Protein AF-A0A1U8L1N8-F1 (afdb_monomer)

Solvent-accessible surface area (backbone atoms only — not comparable to full-atom values): 11260 Å² total; per-residue (Å²): 137,82,85,81,75,80,52,72,48,71,47,77,34,83,60,48,55,48,89,72,85,67,92,83,81,78,87,85,70,85,84,76,86,90,69,91,85,66,83,74,82,57,48,45,40,40,24,56,52,84,62,68,44,71,91,44,46,75,86,67,93,73,70,96,64,76,59,29,62,34,35,56,43,48,46,40,41,75,74,63,70,30,84,51,40,34,41,46,42,31,63,60,50,28,82,11,10,31,36,57,76,27,87,82,36,44,89,33,57,34,42,77,42,59,55,51,81,52,72,70,48,55,74,74,56,75,48,72,60,56,55,41,22,45,75,70,25,27,14,42,56,32,65,93,31,36,55,60,51,51,53,55,42,51,50,52,41,46,74,28,61,43,72,45,73,48,74,39,71,66,70,57,40,70,27,55,7,80,91,47,77,29,37,66,50,46,53,55,42,72,104

Foldseek 3Di:
DDDPPAPADAPAVPPFFFDDDPPDDDPDDDDDDDDPPPDLLRLLTAGQALFGDPVQADPDPDDPDDTGLLNVLCCCVVPVVHDAYEYEAELQGHSQHHDDPRVRCPVQVWDFFAFDDDPVCCVPDDDSSNVSCNVNGGTGRDLVRLVVVCVVNVVVCVVSVHPYYDYDPLCRLQRRQPVQVHSVSSVVSSD

Nearest PDB structures (foldseek):
  7exr-assembly1_B  TM=9.308E-01  e=9.675E-16  Arabidopsis thaliana
  7exh-assembly2_A  TM=9.243E-01  e=1.176E-15  Arabidopsis thaliana
  7exg-assembly1_B  TM=9.246E-01  e=3.338E-15  Arabidopsis thaliana
  7exf-assembly1_B  TM=9.273E-01  e=5.624E-15  Arabidopsis thaliana
  7exf-assembly2_A  TM=9.250E-01  e=8.316E-15  Arabidopsis thaliana

Secondary structure (DSSP, 8-state):
--------EEE-GGGTSS----SS----PPPPS-----SGGGTT--B--SS--GGGS----SS----SHHHHHHHHHHHS----EEEEEETTBSTTBBPTT-TTTGGG--EEE-----HHHHHH---HHHHHHHHH-EEEPPTTTHHHHHHHHHHHHHHTT--EEEEE-TTHHHHHGGGGTSHHHHHHHT-

Radius of gyration: 19.01 Å; Cα contacts (8 Å, |Δi|>4): 274; chains: 1; bounding box: 63×42×58 Å

Sequence (191 aa):
MGSSKVADLLALCYQLLGRFPSDGEIETKPKKTDCVVQEWAQFASRLTGIKENAKFKKNDQKNEQISGLKHVVEEATQHHNVKNVYVWHALAGYWGGVKPAAASMKHYDTTLAYPVQSPGVLGNQPDIVMDNLVVHGFGLVHPKMVFNFYNEFHAYLALCGVDGVKVDVQNIFETLGGEHGGRVSLTRSCV

pLDDT: mean 75.34, std 22.25, range [27.56, 95.44]

Structure (mmCIF, N/CA/C/O backbone):
data_AF-A0A1U8L1N8-F1
#
_entry.id   AF-A0A1U8L1N8-F1
#
loop_
_atom_site.group_PDB
_atom_site.id
_atom_site.type_symbol
_atom_site.label_atom_id
_atom_site.label_alt_id
_atom_site.label_comp_id
_atom_site.label_asym_id
_atom_site.label_ent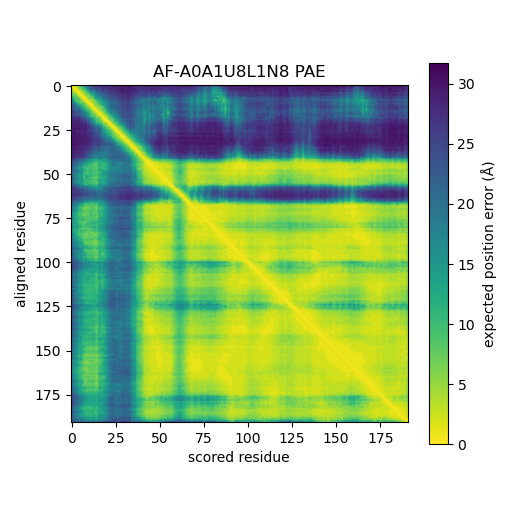ity_id
_atom_site.label_seq_id
_atom_site.pdbx_PDB_ins_code
_atom_site.Cartn_x
_atom_site.Cartn_y
_atom_site.Cartn_z
_atom_site.occupancy
_atom_site.B_iso_or_equiv
_atom_site.auth_seq_id
_atom_site.auth_comp_id
_atom_site.auth_asym_id
_atom_site.auth_atom_id
_atom_site.pdbx_PDB_model_num
ATOM 1 N N . MET A 1 1 ? -39.268 7.792 17.109 1.00 34.75 1 MET A N 1
ATOM 2 C CA . MET A 1 1 ? -38.448 6.902 16.257 1.00 34.75 1 MET A CA 1
ATOM 3 C C . MET A 1 1 ? -37.326 7.739 15.669 1.00 34.75 1 MET A C 1
ATOM 5 O O . MET A 1 1 ? -37.596 8.629 14.876 1.00 34.75 1 MET A O 1
ATOM 9 N N . GLY A 1 2 ? -36.114 7.576 16.201 1.00 38.31 2 GLY A N 1
ATOM 10 C CA . GLY A 1 2 ? -34.981 8.462 15.933 1.00 38.31 2 GLY A CA 1
ATOM 11 C C . GLY A 1 2 ? -34.386 8.248 14.544 1.00 38.31 2 GLY A C 1
ATOM 12 O O . GLY A 1 2 ? -34.146 7.117 14.133 1.00 38.31 2 GLY A O 1
ATOM 13 N N . SER A 1 3 ? -34.148 9.353 13.841 1.00 35.88 3 SER A N 1
ATOM 14 C CA . SER A 1 3 ? -33.350 9.417 12.617 1.00 35.88 3 SER A CA 1
ATOM 15 C C . SER A 1 3 ? -31.960 8.823 12.884 1.00 35.88 3 SER A C 1
ATOM 17 O O . SER A 1 3 ? -31.161 9.395 13.624 1.00 35.88 3 SER A O 1
ATOM 19 N N . SER A 1 4 ? -31.686 7.649 12.309 1.00 36.28 4 SER A N 1
ATOM 20 C CA . SER A 1 4 ? -30.348 7.054 12.272 1.00 36.28 4 SER A CA 1
ATOM 21 C C . SER A 1 4 ? -29.482 7.909 11.351 1.00 36.28 4 SER A C 1
ATOM 23 O O . SER A 1 4 ? -29.434 7.667 10.148 1.00 36.28 4 SER A O 1
ATOM 25 N N . LYS A 1 5 ? -28.802 8.918 11.902 1.00 38.31 5 LYS A N 1
ATOM 26 C CA . LYS A 1 5 ? -27.702 9.588 11.207 1.00 38.31 5 LYS A CA 1
ATOM 27 C C . LYS A 1 5 ? -26.563 8.576 11.088 1.00 38.31 5 LYS A C 1
ATOM 29 O O . LYS A 1 5 ? -25.865 8.309 12.059 1.00 38.31 5 LYS A O 1
ATOM 34 N N . VAL A 1 6 ? -26.447 7.947 9.923 1.00 35.28 6 VAL A N 1
ATOM 35 C CA . VAL A 1 6 ? -25.287 7.131 9.566 1.00 35.28 6 VAL A CA 1
ATOM 36 C C . VAL A 1 6 ? -24.147 8.114 9.317 1.00 35.28 6 VAL A C 1
ATOM 38 O O . VAL A 1 6 ? -24.090 8.753 8.272 1.00 35.28 6 VAL A O 1
ATOM 41 N N . ALA A 1 7 ? -23.308 8.329 10.325 1.00 36.50 7 ALA A N 1
ATOM 42 C CA . ALA A 1 7 ? -22.009 8.943 10.117 1.00 36.50 7 ALA A CA 1
ATOM 43 C C . ALA A 1 7 ? -21.045 7.807 9.766 1.00 36.50 7 ALA A C 1
ATOM 45 O O . ALA A 1 7 ? -20.471 7.178 10.653 1.00 36.50 7 ALA A O 1
ATOM 46 N N . ASP A 1 8 ? -20.927 7.503 8.475 1.00 39.25 8 ASP A N 1
ATOM 47 C CA . ASP A 1 8 ? -19.814 6.701 7.978 1.00 39.25 8 ASP A CA 1
ATOM 48 C C . ASP A 1 8 ? -18.586 7.611 7.999 1.00 39.25 8 ASP A C 1
ATOM 50 O O . ASP A 1 8 ? -18.429 8.502 7.158 1.00 39.25 8 ASP A O 1
ATOM 54 N N . LEU A 1 9 ? -17.737 7.453 9.015 1.00 41.28 9 LEU A N 1
ATOM 55 C CA . LEU A 1 9 ? -16.472 8.166 9.050 1.00 41.28 9 LEU A CA 1
ATOM 56 C C . LEU A 1 9 ? -15.535 7.475 8.058 1.00 41.28 9 LEU A C 1
ATOM 58 O O . LEU A 1 9 ? -14.881 6.481 8.372 1.00 41.28 9 LEU A O 1
ATOM 62 N N . LEU A 1 10 ? -15.450 8.027 6.848 1.00 39.66 10 LEU A N 1
ATOM 63 C CA . LEU A 1 10 ? -14.260 7.869 6.025 1.00 39.66 10 LEU A CA 1
ATOM 64 C C . LEU A 1 10 ? -13.156 8.638 6.748 1.00 39.66 10 LEU A C 1
ATOM 66 O O . LEU A 1 10 ? -12.976 9.840 6.546 1.00 39.66 10 LEU A O 1
ATOM 70 N N . ALA A 1 11 ? -12.442 7.956 7.643 1.00 40.62 11 ALA A N 1
ATOM 71 C CA . ALA A 1 11 ? -11.182 8.479 8.119 1.00 40.62 11 ALA A CA 1
ATOM 72 C C . ALA A 1 11 ? -10.308 8.615 6.869 1.00 40.62 11 ALA A C 1
ATOM 74 O O . ALA A 1 11 ? -9.904 7.629 6.248 1.00 40.62 11 ALA A O 1
ATOM 75 N N . LEU A 1 12 ? -10.088 9.854 6.432 1.00 37.72 12 LEU A N 1
ATOM 76 C CA . LEU A 1 12 ? -9.085 10.183 5.432 1.00 37.72 12 LEU A CA 1
ATOM 77 C C . LEU A 1 12 ? -7.734 9.793 6.034 1.00 37.72 12 LEU A C 1
ATOM 79 O O . LEU A 1 12 ? -7.040 10.592 6.656 1.00 37.72 12 LEU A O 1
ATOM 83 N N . CYS A 1 13 ? -7.354 8.531 5.847 1.00 41.88 13 CYS A N 1
ATOM 84 C CA . CYS A 1 13 ? -6.096 7.941 6.288 1.00 41.88 13 CYS A CA 1
ATOM 85 C C . CYS A 1 13 ? -4.895 8.435 5.483 1.00 41.88 13 CYS A C 1
ATOM 87 O O . CYS A 1 13 ? -3.865 7.766 5.432 1.00 41.88 13 CYS A O 1
ATOM 89 N N . TYR A 1 14 ? -4.986 9.646 4.932 1.00 38.81 14 TYR A N 1
ATOM 90 C CA . TYR A 1 14 ? -3.870 10.389 4.358 1.00 38.81 14 TYR A CA 1
ATOM 91 C C . TYR A 1 14 ? -2.670 10.478 5.316 1.00 38.81 14 TYR A C 1
ATOM 93 O O . TYR A 1 14 ? -1.567 10.788 4.888 1.00 38.81 14 TYR A O 1
ATOM 101 N N . GLN A 1 15 ? -2.858 10.205 6.613 1.00 45.31 15 GLN A N 1
ATOM 102 C CA . GLN A 1 15 ? -1.823 10.315 7.638 1.00 45.31 15 GLN A CA 1
ATOM 103 C C . GLN A 1 15 ? -1.558 9.035 8.444 1.00 45.31 15 GLN A C 1
ATOM 105 O O . GLN A 1 15 ? -0.715 9.086 9.337 1.00 45.31 15 GLN A O 1
ATOM 110 N N . LEU A 1 16 ? -2.210 7.892 8.169 1.00 44.31 16 LEU A N 1
ATOM 111 C CA . LEU A 1 16 ? -1.974 6.672 8.969 1.00 44.31 16 LEU A CA 1
ATOM 112 C C . LEU A 1 16 ? -0.587 6.061 8.732 1.00 44.31 16 LEU A C 1
ATOM 114 O O . LEU A 1 16 ? -0.000 5.489 9.650 1.00 44.31 16 LEU A O 1
ATOM 118 N N . LEU A 1 17 ? -0.039 6.223 7.525 1.00 41.84 17 LEU A N 1
ATOM 119 C CA . LEU A 1 17 ? 1.075 5.398 7.046 1.00 41.84 17 LEU A CA 1
ATOM 120 C C . LEU A 1 17 ? 2.271 6.183 6.479 1.00 41.84 17 LEU A C 1
ATOM 122 O O . LEU A 1 17 ? 3.334 5.605 6.255 1.00 41.84 17 LEU A O 1
ATOM 126 N N . GLY A 1 18 ? 2.131 7.501 6.296 1.00 35.41 18 GLY A N 1
ATOM 127 C CA . GLY A 1 18 ? 3.186 8.387 5.802 1.00 35.41 18 GLY A CA 1
ATOM 128 C C . GLY A 1 18 ? 3.594 9.440 6.833 1.00 35.41 18 GLY A C 1
ATOM 129 O O . GLY A 1 18 ? 2.745 10.128 7.403 1.00 35.41 18 GLY A O 1
ATOM 130 N N . ARG A 1 19 ? 4.907 9.592 7.069 1.00 35.47 19 ARG A N 1
ATOM 131 C CA . ARG A 1 19 ? 5.476 10.775 7.741 1.00 35.47 19 ARG A CA 1
ATOM 132 C C . ARG A 1 19 ? 5.023 12.017 6.953 1.00 35.47 19 ARG A C 1
ATOM 134 O O . ARG A 1 19 ? 5.405 12.169 5.802 1.00 35.47 19 ARG A O 1
ATOM 141 N N . PHE A 1 20 ? 4.299 12.927 7.596 1.00 31.89 20 PHE A N 1
ATOM 142 C CA . PHE A 1 20 ? 4.557 14.351 7.374 1.00 31.89 20 PHE A CA 1
ATOM 143 C C . PHE A 1 20 ? 5.621 14.729 8.405 1.00 31.89 20 PHE A C 1
ATOM 145 O O . PHE A 1 20 ? 5.400 14.417 9.582 1.00 31.89 20 PHE A O 1
ATOM 152 N N . PRO A 1 21 ? 6.759 15.331 8.023 1.00 29.05 21 PRO A N 1
ATOM 153 C CA . PRO A 1 21 ? 7.636 15.932 9.009 1.00 29.05 21 PRO A CA 1
ATOM 154 C C . PRO A 1 21 ? 6.846 17.061 9.673 1.00 29.05 21 PRO A C 1
ATOM 156 O O . PRO A 1 21 ? 6.572 18.080 9.051 1.00 29.05 21 PRO A O 1
ATOM 159 N N . SER A 1 22 ? 6.431 16.850 10.920 1.00 31.56 22 SER A N 1
ATOM 160 C CA . SER A 1 22 ? 6.373 17.960 11.861 1.00 31.56 22 SER A CA 1
ATOM 161 C C . SER A 1 22 ? 7.809 18.436 12.029 1.00 31.56 22 SER A C 1
ATOM 163 O O . SER A 1 22 ? 8.699 17.601 12.213 1.00 31.56 22 SER A O 1
ATOM 165 N N . ASP A 1 23 ? 8.013 19.737 11.886 1.00 31.91 23 ASP A N 1
ATOM 166 C CA . ASP A 1 23 ? 9.286 20.440 12.015 1.00 31.91 23 ASP A CA 1
ATOM 167 C C . ASP A 1 23 ? 10.226 19.759 13.022 1.00 31.91 23 ASP A C 1
ATOM 169 O O . ASP A 1 23 ? 9.923 19.710 14.214 1.00 31.91 23 ASP A O 1
ATOM 173 N N . GLY A 1 24 ? 11.347 19.187 12.558 1.00 31.02 24 GLY A N 1
ATOM 174 C CA . GLY A 1 24 ? 12.336 18.666 13.507 1.00 31.02 24 GLY A CA 1
ATOM 175 C C . GLY A 1 24 ? 13.336 17.595 13.082 1.00 31.02 24 GLY A C 1
ATOM 176 O O . GLY A 1 24 ? 14.162 17.260 13.915 1.00 31.02 24 GLY A O 1
ATOM 177 N N . GLU A 1 25 ? 13.342 17.052 11.858 1.00 28.69 25 GLU A N 1
ATOM 178 C CA . GLU A 1 25 ? 14.409 16.108 11.463 1.00 28.69 25 GLU A CA 1
ATOM 179 C C . GLU A 1 25 ? 14.608 16.071 9.940 1.00 28.69 25 GLU A C 1
ATOM 181 O O . GLU A 1 25 ? 14.076 15.225 9.217 1.00 28.69 25 GLU A O 1
ATOM 186 N N . ILE A 1 26 ? 15.363 17.054 9.450 1.00 31.11 26 ILE A N 1
ATOM 187 C CA . ILE A 1 26 ? 15.895 17.097 8.088 1.00 31.11 26 ILE A CA 1
ATOM 188 C C . ILE A 1 26 ? 17.220 16.332 8.110 1.00 31.11 26 ILE A C 1
ATOM 190 O O . ILE A 1 26 ? 18.143 16.724 8.821 1.00 31.11 26 ILE A O 1
ATOM 194 N N . GLU A 1 27 ? 17.333 15.267 7.316 1.00 28.36 27 GLU A N 1
ATOM 195 C CA . GLU A 1 27 ? 18.633 14.691 6.972 1.00 28.36 27 GLU A CA 1
ATOM 196 C C . GLU A 1 27 ? 19.389 15.739 6.137 1.00 28.36 27 GLU A C 1
ATOM 198 O O . GLU A 1 27 ? 19.070 16.011 4.977 1.00 28.36 27 GLU A O 1
ATOM 203 N N . THR A 1 28 ? 20.333 16.429 6.773 1.00 29.14 28 THR A N 1
ATOM 204 C CA . THR A 1 28 ? 21.083 17.541 6.192 1.00 29.14 28 THR A CA 1
ATOM 205 C C . THR A 1 28 ? 22.138 17.026 5.215 1.00 29.14 28 THR A C 1
ATOM 207 O O . THR A 1 28 ? 23.284 16.769 5.572 1.00 29.14 28 THR A O 1
ATOM 210 N N . LYS A 1 29 ? 21.782 16.940 3.930 1.00 31.48 29 LYS A N 1
ATOM 211 C CA . LYS A 1 29 ? 22.768 17.091 2.848 1.00 31.48 29 LYS A CA 1
ATOM 212 C C . LYS A 1 29 ? 22.919 18.579 2.499 1.00 31.48 29 LYS A C 1
ATOM 214 O O . LYS A 1 29 ? 21.942 19.324 2.603 1.00 31.48 29 LYS A O 1
ATOM 219 N N . PRO A 1 30 ? 24.135 19.046 2.153 1.00 28.77 30 PRO A N 1
ATOM 220 C CA . PRO A 1 30 ? 24.441 20.470 2.085 1.00 28.77 30 PRO A CA 1
ATOM 221 C C . PRO A 1 30 ? 23.607 21.162 1.004 1.00 28.77 30 PRO A C 1
ATOM 223 O O . PRO A 1 30 ? 23.511 20.690 -0.130 1.00 28.77 30 PRO A O 1
ATOM 226 N N . LYS A 1 31 ? 23.000 22.290 1.391 1.00 34.47 31 LYS A N 1
ATOM 227 C CA . LYS A 1 31 ? 22.178 23.156 0.542 1.00 34.47 31 LYS A CA 1
ATOM 228 C C . LYS A 1 31 ? 22.969 23.604 -0.686 1.00 34.47 31 LYS A C 1
ATOM 230 O O . LYS A 1 31 ? 23.951 24.330 -0.551 1.00 34.47 31 LYS A O 1
ATOM 235 N N . LYS A 1 32 ? 22.482 23.245 -1.874 1.00 27.56 32 LYS A N 1
ATOM 236 C CA . LYS A 1 32 ? 22.733 24.022 -3.088 1.00 27.56 32 LYS A CA 1
ATOM 237 C C . LYS A 1 32 ? 21.576 25.010 -3.223 1.00 27.56 32 LYS A C 1
ATOM 239 O O . LYS A 1 32 ? 20.415 24.612 -3.242 1.00 27.56 32 LYS A O 1
ATOM 244 N N . THR A 1 33 ? 21.924 26.285 -3.157 1.00 39.16 33 THR A N 1
ATOM 245 C CA . THR A 1 33 ? 21.038 27.448 -3.175 1.00 39.16 33 THR A CA 1
ATOM 246 C C . THR A 1 33 ? 20.255 27.535 -4.488 1.00 39.16 33 THR A C 1
ATOM 248 O O . THR A 1 33 ? 20.781 27.198 -5.545 1.00 39.16 33 THR A O 1
ATOM 251 N N . ASP A 1 34 ? 19.008 27.992 -4.362 1.00 36.03 34 ASP A N 1
ATOM 252 C CA . ASP A 1 34 ? 17.993 28.253 -5.392 1.00 36.03 34 ASP A CA 1
ATOM 253 C C . ASP A 1 34 ? 17.307 27.050 -6.048 1.00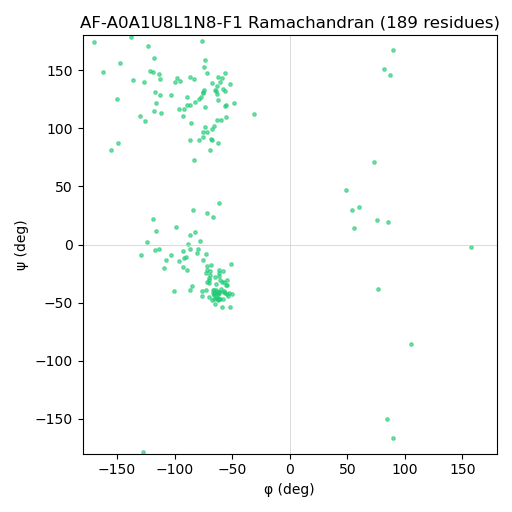 36.03 34 ASP A C 1
ATOM 255 O O . ASP A 1 34 ? 17.430 26.787 -7.239 1.00 36.03 34 ASP A O 1
ATOM 259 N N . CYS A 1 35 ? 16.459 26.384 -5.263 1.00 31.89 35 CYS A N 1
ATOM 260 C CA . CYS A 1 35 ? 15.193 25.830 -5.744 1.00 31.89 35 CYS A CA 1
ATOM 261 C C . CYS A 1 35 ? 14.198 25.827 -4.582 1.00 31.89 35 CYS A C 1
ATOM 263 O O . CYS A 1 35 ? 14.478 25.279 -3.513 1.00 31.89 35 CYS A O 1
ATOM 265 N N . VAL A 1 36 ? 13.035 26.444 -4.783 1.00 35.03 36 VAL A N 1
ATOM 266 C CA . VAL A 1 36 ? 11.891 26.350 -3.871 1.00 35.03 36 VAL A CA 1
ATOM 267 C C . VAL A 1 36 ? 11.357 24.917 -3.959 1.00 35.03 36 VAL A C 1
ATOM 269 O O . VAL A 1 36 ? 10.433 24.619 -4.704 1.00 35.03 36 VAL A O 1
ATOM 272 N N . VAL A 1 37 ? 11.989 23.991 -3.237 1.00 41.47 37 VAL A N 1
ATOM 273 C CA . VAL A 1 37 ? 11.471 22.634 -3.025 1.00 41.47 37 VAL A CA 1
ATOM 274 C C . VAL A 1 37 ? 10.483 22.720 -1.868 1.00 41.47 37 VAL A C 1
ATOM 276 O O . VAL A 1 37 ? 10.786 22.354 -0.735 1.00 41.47 37 VAL A O 1
ATOM 279 N N . GLN A 1 38 ? 9.317 23.300 -2.128 1.00 45.41 38 GLN A N 1
ATOM 280 C CA . GLN A 1 38 ? 8.206 23.310 -1.184 1.00 45.41 38 GLN A CA 1
ATOM 281 C C . GLN A 1 38 ? 7.082 22.443 -1.770 1.00 45.41 38 GLN A C 1
ATOM 283 O O . GLN A 1 38 ? 6.736 22.570 -2.939 1.00 45.41 38 GLN A O 1
ATOM 288 N N . GLU A 1 39 ? 6.585 21.504 -0.958 1.00 42.47 39 GLU A N 1
ATOM 289 C CA . GLU A 1 39 ? 5.406 20.639 -1.179 1.00 42.47 39 GLU A CA 1
ATOM 290 C C . GLU A 1 39 ? 5.525 19.434 -2.144 1.00 42.47 39 GLU A C 1
ATOM 292 O O . GLU A 1 39 ? 5.050 18.348 -1.812 1.00 42.47 39 GLU A O 1
ATOM 297 N N . TRP A 1 40 ? 6.244 19.532 -3.265 1.00 39.44 40 TRP A N 1
ATOM 298 C CA . TRP A 1 40 ? 6.228 18.495 -4.324 1.00 39.44 40 TRP A CA 1
ATOM 299 C C . TRP A 1 40 ? 7.012 17.199 -4.040 1.00 39.44 40 TRP A C 1
ATOM 301 O O . TRP A 1 40 ? 6.830 16.196 -4.725 1.00 39.44 40 TRP A O 1
ATOM 311 N N . ALA A 1 41 ? 7.871 17.179 -3.017 1.00 48.59 41 ALA A N 1
ATOM 312 C CA . ALA A 1 41 ? 8.728 16.033 -2.682 1.00 48.59 41 ALA A CA 1
ATOM 313 C C . ALA A 1 41 ? 8.005 14.886 -1.937 1.00 48.59 41 ALA A C 1
ATOM 315 O O . ALA A 1 41 ? 8.640 13.919 -1.516 1.00 48.59 41 ALA A O 1
ATOM 316 N N . GLN A 1 42 ? 6.690 14.993 -1.725 1.00 62.06 42 GLN A N 1
ATOM 317 C CA . GLN A 1 42 ? 5.947 14.095 -0.834 1.00 62.06 42 GLN A CA 1
ATOM 318 C C . GLN A 1 42 ? 5.334 12.878 -1.540 1.00 62.06 42 GLN A C 1
ATOM 320 O O . GLN A 1 42 ? 5.062 11.878 -0.872 1.00 62.06 42 GLN A O 1
ATOM 325 N N . PHE A 1 43 ? 5.165 12.912 -2.865 1.00 72.06 43 PHE A N 1
ATOM 326 C CA . PHE A 1 43 ? 4.496 11.845 -3.620 1.00 72.06 43 PHE A CA 1
ATOM 327 C C . PHE A 1 43 ? 5.298 10.537 -3.699 1.00 72.06 43 PHE A C 1
ATOM 329 O O . PHE A 1 43 ? 4.707 9.462 -3.689 1.00 72.06 43 PHE A O 1
ATOM 336 N N . ALA A 1 44 ? 6.632 10.595 -3.647 1.00 82.12 44 ALA A N 1
ATOM 337 C CA . ALA A 1 44 ? 7.488 9.410 -3.532 1.00 82.12 44 ALA A CA 1
ATOM 338 C C . ALA A 1 44 ? 7.655 8.886 -2.090 1.00 82.12 44 ALA A C 1
ATOM 340 O O . ALA A 1 44 ? 8.506 8.027 -1.829 1.00 82.12 44 ALA A O 1
ATOM 341 N N . SER A 1 45 ? 6.867 9.382 -1.128 1.00 87.81 45 SER A N 1
ATOM 342 C CA . SER A 1 45 ? 6.853 8.822 0.226 1.00 87.81 45 SER A CA 1
ATOM 343 C C . SER A 1 45 ? 6.419 7.361 0.192 1.00 87.81 45 SER A C 1
ATOM 345 O O . SER A 1 45 ? 5.499 6.990 -0.533 1.00 87.81 45 SER A O 1
ATOM 347 N N . ARG A 1 46 ? 7.064 6.522 1.005 1.00 89.69 46 ARG A N 1
ATOM 348 C CA . ARG A 1 46 ? 6.844 5.071 0.996 1.00 89.69 46 ARG A CA 1
ATOM 349 C C . ARG A 1 46 ? 6.394 4.563 2.352 1.00 89.69 46 ARG A C 1
ATOM 351 O O . ARG A 1 46 ? 6.819 5.089 3.381 1.00 89.69 46 ARG A O 1
ATOM 358 N N . LEU A 1 47 ? 5.594 3.504 2.334 1.00 91.00 47 LEU A N 1
ATOM 359 C CA . LEU A 1 47 ? 5.176 2.777 3.524 1.00 91.00 47 LEU A CA 1
ATOM 360 C C . LEU A 1 47 ? 6.397 2.165 4.219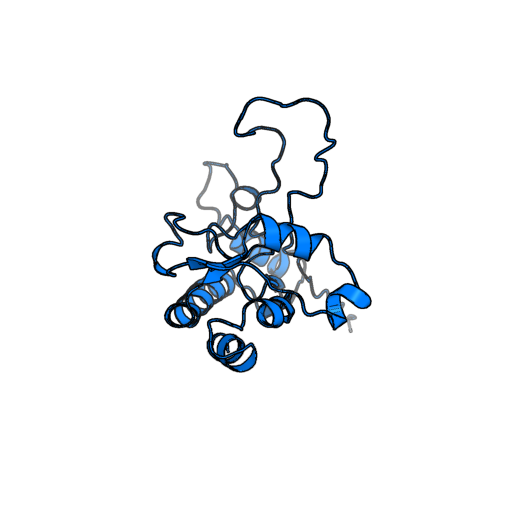 1.00 91.00 47 LEU A C 1
ATOM 362 O O . LEU A 1 47 ? 7.158 1.421 3.603 1.00 91.00 47 LEU A O 1
ATOM 366 N N . THR A 1 48 ? 6.599 2.469 5.499 1.00 89.19 48 THR A N 1
ATOM 367 C CA . THR A 1 48 ? 7.752 1.969 6.274 1.00 89.19 48 THR A CA 1
ATOM 368 C C . THR A 1 48 ? 7.387 0.895 7.296 1.00 89.19 48 THR A C 1
ATOM 370 O O . THR A 1 48 ? 8.278 0.223 7.816 1.00 89.19 48 THR A O 1
ATOM 373 N N . GLY A 1 49 ? 6.098 0.717 7.580 1.00 88.00 49 GLY A N 1
ATOM 374 C CA . GLY A 1 49 ? 5.571 -0.181 8.600 1.00 88.00 49 GLY A CA 1
ATOM 375 C C . GLY A 1 49 ? 4.091 -0.474 8.362 1.00 88.00 49 GLY A C 1
ATOM 376 O O . GLY A 1 49 ? 3.384 0.390 7.859 1.00 88.00 49 GLY A O 1
ATOM 377 N N . ILE A 1 50 ? 3.632 -1.671 8.742 1.00 89.88 50 ILE A N 1
ATOM 378 C CA . ILE A 1 50 ? 2.204 -2.034 8.725 1.00 89.88 50 ILE A CA 1
ATOM 379 C C . ILE A 1 50 ? 1.454 -1.319 9.854 1.00 89.88 50 ILE A C 1
ATOM 381 O O . ILE A 1 50 ? 0.325 -0.870 9.685 1.00 89.88 50 ILE A O 1
ATOM 385 N N . LYS A 1 51 ? 2.104 -1.222 11.018 1.00 88.75 51 LYS A N 1
ATOM 386 C CA . LYS A 1 51 ? 1.536 -0.599 12.211 1.00 88.75 51 LYS A CA 1
ATOM 387 C C . LYS A 1 51 ? 1.495 0.919 12.083 1.00 88.75 51 LYS A C 1
ATOM 389 O O . LYS A 1 51 ? 2.276 1.526 11.352 1.00 88.75 51 LYS A O 1
ATOM 394 N N . GLU A 1 52 ? 0.628 1.518 12.883 1.00 85.25 52 GLU A N 1
ATOM 395 C CA . GLU A 1 52 ? 0.429 2.951 12.968 1.00 85.25 52 GLU A CA 1
ATOM 396 C C . GLU A 1 52 ? 1.722 3.712 13.304 1.00 85.25 52 GLU A C 1
ATOM 398 O O . GLU A 1 52 ? 2.611 3.233 14.026 1.00 85.25 52 GLU A O 1
ATOM 403 N N . ASN A 1 53 ? 1.826 4.930 12.774 1.00 83.38 53 ASN A N 1
ATOM 404 C CA . ASN A 1 53 ? 2.958 5.805 13.052 1.00 83.38 53 ASN A CA 1
ATOM 405 C C . ASN A 1 53 ? 2.865 6.452 14.448 1.00 83.38 53 ASN A C 1
ATOM 407 O O . ASN A 1 53 ? 1.878 6.317 15.170 1.00 83.38 53 ASN A O 1
ATOM 411 N N . ALA A 1 54 ? 3.916 7.183 14.824 1.00 80.31 54 ALA A N 1
ATOM 412 C CA . ALA A 1 54 ? 4.031 7.809 16.138 1.00 80.31 54 ALA A CA 1
ATOM 413 C C . ALA A 1 54 ? 2.892 8.790 16.478 1.00 80.31 54 ALA A C 1
ATOM 415 O O . ALA A 1 54 ? 2.620 8.981 17.653 1.00 80.31 54 ALA A O 1
ATOM 416 N N . LYS A 1 55 ? 2.182 9.366 15.495 1.00 77.06 55 LYS A N 1
ATOM 417 C CA . LYS A 1 55 ? 1.052 10.277 15.755 1.00 77.06 55 LYS A CA 1
ATOM 418 C C . LYS A 1 55 ? -0.121 9.581 16.443 1.00 77.06 55 LYS A C 1
ATOM 420 O O . LYS A 1 55 ? -0.878 10.225 17.157 1.00 77.06 55 LYS A O 1
ATOM 425 N N . PHE A 1 56 ? -0.267 8.278 16.221 1.00 76.88 56 PHE A N 1
ATOM 426 C CA . PHE A 1 56 ? -1.324 7.467 16.825 1.00 76.88 56 PHE A CA 1
ATOM 427 C C . PHE A 1 56 ? -0.882 6.828 18.146 1.00 76.88 56 PHE A C 1
ATOM 429 O O . PHE A 1 56 ? -1.711 6.323 18.901 1.00 76.88 56 PHE A O 1
ATOM 436 N N . LYS A 1 57 ? 0.416 6.873 18.457 1.00 76.06 57 LYS A N 1
ATOM 437 C CA . LYS A 1 57 ? 0.977 6.342 19.698 1.00 76.06 57 LYS A CA 1
ATOM 438 C C . LYS A 1 57 ? 1.028 7.474 20.723 1.00 76.06 57 LYS A C 1
ATOM 440 O O . LYS A 1 57 ? 1.791 8.421 20.562 1.00 76.06 57 LYS A O 1
ATOM 445 N N . LYS A 1 58 ? 0.200 7.401 21.769 1.00 66.31 58 LYS A N 1
ATOM 446 C CA . LYS A 1 58 ? 0.307 8.320 22.916 1.00 66.31 58 LYS A CA 1
ATOM 447 C C . LYS A 1 58 ? 1.617 8.033 23.666 1.0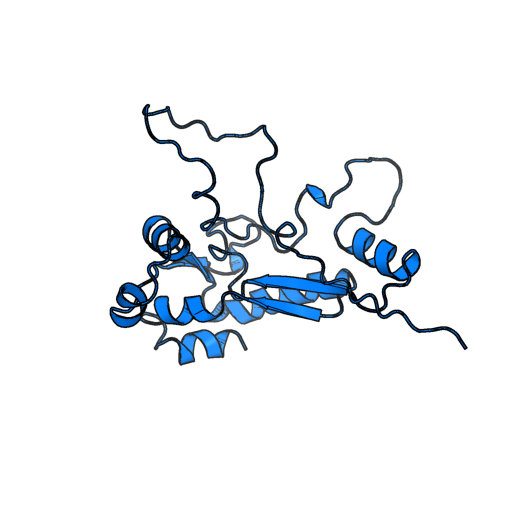0 66.31 58 LYS A C 1
ATOM 449 O O . LYS A 1 58 ? 1.966 6.874 23.858 1.00 66.31 58 LYS A O 1
ATOM 454 N N . ASN A 1 59 ? 2.314 9.082 24.105 1.00 54.81 59 ASN A N 1
ATOM 455 C CA . ASN A 1 59 ? 3.573 8.994 24.865 1.00 54.81 59 ASN A CA 1
ATOM 456 C C . ASN A 1 59 ? 3.374 8.850 26.387 1.00 54.81 59 ASN A C 1
ATOM 458 O O . ASN A 1 59 ? 4.342 8.927 27.145 1.00 54.81 59 ASN A O 1
ATOM 462 N N . ASP A 1 60 ? 2.145 8.654 26.861 1.00 52.25 60 ASP A N 1
ATOM 463 C CA . ASP A 1 60 ? 1.868 8.715 28.292 1.00 52.25 60 ASP A CA 1
ATOM 464 C C . ASP A 1 60 ? 2.125 7.364 28.969 1.00 52.25 60 ASP A C 1
ATOM 466 O O . ASP A 1 60 ? 1.340 6.427 28.876 1.00 52.25 60 ASP A O 1
ATOM 470 N N . GLN A 1 61 ? 3.243 7.287 29.698 1.00 49.62 61 GLN A N 1
ATOM 471 C CA . GLN A 1 61 ? 3.689 6.154 30.527 1.00 49.62 61 GLN A CA 1
ATOM 472 C C . GLN A 1 61 ? 2.793 5.872 31.755 1.00 49.62 61 GLN A C 1
ATOM 474 O O . GLN A 1 61 ? 3.253 5.316 32.753 1.00 49.62 61 GLN A O 1
ATOM 479 N N . LYS A 1 62 ? 1.522 6.283 31.741 1.00 48.19 62 LYS A N 1
ATOM 480 C CA . LYS A 1 62 ? 0.599 6.106 32.865 1.00 48.19 62 LYS A CA 1
ATOM 481 C C . LYS A 1 62 ? -0.659 5.387 32.387 1.00 48.19 62 LYS A C 1
ATOM 483 O O . LYS A 1 62 ? -1.519 5.992 31.761 1.00 48.19 62 LYS A O 1
ATOM 488 N N . ASN A 1 63 ? -0.738 4.118 32.788 1.00 46.94 63 ASN A N 1
ATOM 489 C CA . ASN A 1 63 ? -1.802 3.127 32.595 1.00 46.94 63 ASN A CA 1
ATOM 490 C C . ASN A 1 63 ? -1.763 2.301 31.307 1.00 46.94 63 ASN A C 1
ATOM 492 O O . ASN A 1 63 ? -1.396 2.770 30.236 1.00 46.94 63 ASN A O 1
ATOM 496 N N . GLU A 1 64 ? -2.210 1.051 31.466 1.00 54.12 64 GLU A N 1
ATOM 497 C CA . GLU A 1 64 ? -2.474 -0.002 30.473 1.00 54.12 64 GLU A CA 1
ATOM 498 C C . GLU A 1 64 ? -3.563 0.388 29.453 1.00 54.12 64 GLU A C 1
ATOM 500 O O . GLU A 1 64 ? -4.393 -0.423 29.044 1.00 54.12 64 GLU A O 1
ATOM 505 N N . GLN A 1 65 ? -3.622 1.658 29.065 1.00 59.06 65 GLN A N 1
ATOM 506 C CA . GLN A 1 65 ? -4.641 2.160 28.172 1.00 59.06 65 GLN A CA 1
ATOM 507 C C . GLN A 1 65 ? -4.278 1.782 26.739 1.00 59.06 65 GLN A C 1
ATOM 509 O O . GLN A 1 65 ? -3.186 2.082 26.248 1.00 59.06 65 GLN A O 1
ATOM 514 N N . ILE A 1 66 ? -5.218 1.109 26.074 1.00 64.31 66 ILE A N 1
ATOM 515 C CA . ILE A 1 66 ? -5.161 0.802 24.646 1.00 64.31 66 ILE A CA 1
ATOM 516 C C . ILE A 1 66 ? -4.800 2.103 23.911 1.00 64.31 66 ILE A C 1
ATOM 518 O O . ILE A 1 66 ? -5.469 3.122 24.071 1.00 64.31 66 ILE A O 1
ATOM 522 N N . SER A 1 67 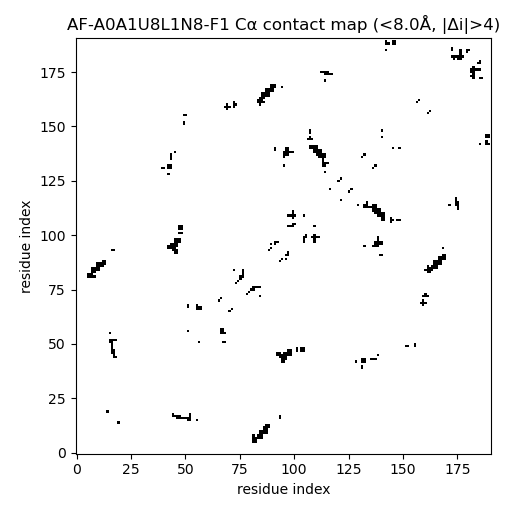? -3.695 2.084 23.167 1.00 77.62 67 SER A N 1
ATOM 523 C CA . SER A 1 67 ? -3.184 3.204 22.368 1.00 77.62 67 SER A CA 1
ATOM 524 C C . SER A 1 67 ? -3.050 2.771 20.904 1.00 77.62 67 SER A C 1
ATOM 526 O O . SER A 1 67 ? -3.228 1.593 20.586 1.00 77.62 67 SER A O 1
ATOM 528 N N . GLY A 1 68 ? -2.778 3.705 19.991 1.00 85.19 68 GLY A N 1
ATOM 529 C CA . GLY A 1 68 ? -2.686 3.402 18.563 1.00 85.19 68 GLY A CA 1
ATOM 530 C C . GLY A 1 68 ? -4.019 3.532 17.825 1.00 85.19 68 GLY A C 1
ATOM 531 O O . GLY A 1 68 ? -4.993 4.085 18.337 1.00 85.19 68 GLY A O 1
ATOM 532 N N . LEU A 1 69 ? -4.064 3.002 16.601 1.00 87.81 69 LEU A N 1
ATOM 533 C CA . LEU A 1 69 ? -5.250 3.047 15.738 1.00 87.81 69 LEU A CA 1
ATOM 534 C C . LEU A 1 69 ? -6.478 2.417 16.409 1.00 87.81 69 LEU A C 1
ATOM 536 O O . LEU A 1 69 ? -7.565 2.980 16.340 1.00 87.81 69 LEU A O 1
ATOM 540 N N . LYS A 1 70 ? -6.289 1.295 17.112 1.00 90.31 70 LYS A N 1
ATOM 541 C CA . LYS A 1 70 ? -7.362 0.606 17.836 1.00 90.31 70 LYS A CA 1
ATOM 542 C C . LYS A 1 70 ? -8.092 1.521 18.820 1.00 90.31 70 LYS A C 1
ATOM 544 O O . LYS A 1 70 ? -9.313 1.526 18.845 1.00 90.31 70 LYS A O 1
ATOM 549 N N . HIS A 1 71 ? -7.355 2.344 19.566 1.00 88.81 71 HIS A N 1
ATOM 550 C CA . HIS A 1 71 ? -7.956 3.299 20.497 1.00 88.81 71 HIS A CA 1
ATOM 551 C C . HIS A 1 71 ? -8.859 4.310 19.788 1.00 88.81 71 HIS A C 1
ATOM 553 O O . HIS A 1 71 ? -9.937 4.615 20.280 1.00 88.81 71 HIS A O 1
ATOM 559 N N . VAL A 1 72 ? -8.432 4.808 18.623 1.00 87.75 72 VAL A N 1
ATOM 560 C CA . VAL A 1 72 ? -9.214 5.765 17.826 1.00 87.75 72 VAL A CA 1
ATOM 561 C C . VAL A 1 72 ? -10.496 5.118 17.304 1.00 87.75 72 VAL A C 1
ATOM 563 O O . VAL A 1 72 ? -11.563 5.724 17.359 1.00 87.75 72 VAL A O 1
ATOM 566 N N . VAL A 1 73 ? -10.403 3.876 16.824 1.00 90.00 73 VAL A N 1
ATOM 567 C CA . VAL A 1 73 ? -11.562 3.106 16.353 1.00 90.00 73 VAL A CA 1
ATOM 568 C C . VAL A 1 73 ? -12.537 2.826 17.500 1.00 90.00 73 VAL A C 1
ATOM 570 O O . VAL A 1 73 ? -13.740 3.047 17.358 1.00 90.00 73 VAL A O 1
ATOM 573 N N . GLU A 1 74 ? -12.035 2.389 18.656 1.00 90.50 74 GLU A N 1
ATOM 574 C CA . GLU A 1 74 ? -12.848 2.150 19.852 1.00 90.50 74 GLU A CA 1
ATOM 575 C C . GLU A 1 74 ? -13.506 3.439 20.351 1.00 90.50 74 GLU A C 1
ATOM 577 O O . GLU A 1 74 ? -14.693 3.434 20.657 1.00 90.50 74 GLU A O 1
ATOM 582 N N . GLU A 1 75 ? -12.787 4.564 20.368 1.00 88.25 75 GLU A N 1
ATOM 583 C CA . GLU A 1 75 ? -13.359 5.848 20.775 1.00 88.25 75 GLU A CA 1
ATOM 584 C C . GLU A 1 75 ? -14.489 6.279 19.832 1.00 88.25 75 GLU A C 1
ATOM 586 O O . GLU A 1 75 ? -15.583 6.625 20.282 1.00 88.25 75 GLU A O 1
ATOM 591 N N . ALA A 1 76 ? -14.261 6.206 18.517 1.00 88.62 76 ALA A N 1
ATOM 592 C CA . ALA A 1 76 ? -15.261 6.545 17.509 1.00 88.62 76 ALA A CA 1
ATOM 593 C C . ALA A 1 76 ? -16.531 5.691 17.653 1.00 88.62 76 ALA A C 1
ATOM 595 O O . ALA A 1 76 ? -17.651 6.211 17.647 1.00 88.62 76 ALA A O 1
ATOM 596 N N . THR A 1 77 ? -16.359 4.380 17.811 1.00 89.31 77 THR A N 1
ATOM 597 C CA . THR A 1 77 ? -17.479 3.433 17.853 1.00 89.31 77 THR A CA 1
ATOM 598 C C . THR A 1 77 ? -18.228 3.468 19.185 1.00 89.31 77 THR A C 1
ATOM 600 O O . THR A 1 77 ? -19.459 3.450 19.192 1.00 89.31 77 THR A O 1
ATOM 603 N N . GLN A 1 78 ? -17.524 3.591 20.314 1.00 90.75 78 GLN A N 1
ATOM 604 C CA . GLN A 1 78 ? -18.132 3.558 21.649 1.00 90.75 78 GLN A CA 1
ATOM 605 C C . GLN A 1 78 ? -18.665 4.917 22.111 1.00 90.75 78 GLN A C 1
ATOM 607 O O . GLN A 1 78 ? -19.689 4.967 22.793 1.00 90.75 78 GLN A O 1
ATOM 612 N N . HIS A 1 79 ? -17.996 6.018 21.757 1.00 90.06 79 HIS A N 1
ATOM 613 C CA . HIS A 1 79 ? -18.319 7.345 22.293 1.00 90.06 79 HIS A CA 1
ATOM 614 C C . HIS A 1 79 ? -18.970 8.287 21.278 1.00 90.06 79 HIS A C 1
ATOM 616 O O . HIS A 1 79 ? -19.656 9.221 21.689 1.00 90.06 79 HIS A O 1
ATOM 622 N N . HIS A 1 80 ? -18.831 8.029 19.973 1.00 86.00 80 HIS A N 1
ATOM 623 C CA . HIS A 1 80 ? -19.340 8.923 18.920 1.00 86.00 80 HIS A CA 1
ATOM 624 C C . HIS A 1 80 ? -20.440 8.307 18.046 1.00 86.00 80 HIS A C 1
ATOM 626 O O . HIS A 1 80 ? -20.816 8.889 17.030 1.00 86.00 80 HIS A O 1
ATOM 632 N N . ASN A 1 81 ? -21.002 7.158 18.449 1.00 87.44 81 ASN A N 1
ATOM 633 C CA . ASN A 1 81 ? -22.088 6.466 17.736 1.00 87.44 81 ASN A CA 1
ATOM 634 C C . ASN A 1 81 ? -21.750 6.183 16.252 1.00 87.44 81 ASN A C 1
ATOM 636 O O . ASN A 1 81 ? -22.635 6.149 15.390 1.00 87.44 81 ASN A O 1
ATOM 640 N N . VAL A 1 82 ? -20.461 5.998 15.950 1.00 87.81 82 VAL A N 1
ATOM 641 C CA . VAL A 1 82 ? -19.986 5.553 14.638 1.00 87.81 82 VAL A CA 1
ATOM 642 C C . VAL A 1 82 ? -20.235 4.054 14.531 1.00 87.81 82 VAL A C 1
ATOM 644 O O . VAL A 1 82 ? -19.844 3.292 15.410 1.00 87.81 82 VAL A O 1
ATOM 647 N N . LYS A 1 83 ? -20.916 3.624 13.465 1.00 89.94 83 LYS A N 1
ATOM 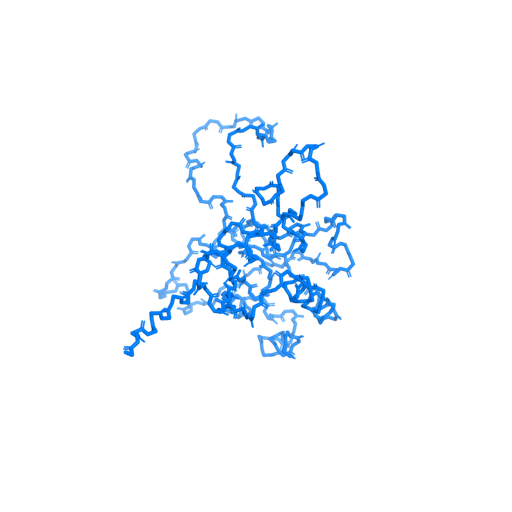648 C CA . LYS A 1 83 ? -21.278 2.209 13.281 1.00 89.94 83 LYS A CA 1
ATOM 649 C C . LYS A 1 83 ? -20.192 1.398 12.594 1.00 89.94 83 LYS A C 1
ATOM 651 O O . LYS A 1 83 ? -20.008 0.247 12.950 1.00 89.94 83 LYS A O 1
ATOM 656 N N . ASN A 1 84 ? -19.542 1.999 11.601 1.00 89.25 84 ASN A N 1
ATOM 657 C CA . ASN A 1 84 ? -18.502 1.358 10.816 1.00 89.25 84 ASN A CA 1
ATOM 658 C C . ASN A 1 84 ? -17.339 2.332 10.628 1.00 89.25 84 ASN A C 1
ATOM 660 O O . ASN A 1 84 ? -17.561 3.524 10.387 1.00 89.25 84 ASN A O 1
ATOM 664 N N . VAL A 1 85 ? -16.115 1.822 10.673 1.00 89.25 85 VAL A N 1
ATOM 665 C CA . VAL A 1 85 ? -14.894 2.578 10.409 1.00 89.25 85 VAL A CA 1
ATOM 666 C C . VAL A 1 85 ? -14.206 2.022 9.172 1.00 89.25 85 VAL A C 1
ATOM 668 O O . VAL A 1 85 ? -13.815 0.858 9.124 1.00 89.25 85 VAL A O 1
ATOM 671 N N . TYR A 1 86 ? -14.010 2.889 8.182 1.00 89.12 86 TYR A N 1
ATOM 672 C CA . TYR A 1 86 ? -13.288 2.567 6.956 1.00 89.12 86 TYR A CA 1
ATOM 673 C C . TYR A 1 86 ? -11.985 3.357 6.888 1.00 89.12 86 TYR A C 1
ATOM 675 O O . TYR A 1 86 ? -11.943 4.536 7.249 1.00 89.12 86 TYR A O 1
ATOM 683 N N . VAL A 1 87 ? -10.928 2.727 6.375 1.00 87.81 87 VAL A N 1
ATOM 684 C CA . VAL A 1 87 ? -9.613 3.364 6.197 1.00 87.81 87 VAL A CA 1
ATOM 685 C C . VAL A 1 87 ? -9.188 3.393 4.736 1.00 87.81 87 VAL A C 1
ATOM 687 O O . VAL A 1 87 ? -9.509 2.503 3.957 1.00 87.81 87 VAL A O 1
ATOM 690 N N . TRP A 1 88 ? -8.436 4.419 4.351 1.00 90.25 88 TRP A N 1
ATOM 691 C CA . TRP A 1 88 ? -7.864 4.534 3.009 1.00 90.25 88 TRP A CA 1
ATOM 692 C C . TRP A 1 88 ? -6.426 4.005 2.952 1.00 90.25 88 TRP A C 1
ATOM 694 O O . TRP A 1 88 ? -5.634 4.274 3.858 1.00 90.25 88 TRP A O 1
ATOM 704 N N . HIS A 1 89 ? -6.063 3.319 1.869 1.00 89.69 89 HIS A N 1
ATOM 705 C CA . HIS A 1 89 ? -4.667 3.072 1.503 1.00 89.69 89 HIS A CA 1
ATOM 706 C C . HIS A 1 89 ? -4.494 3.012 -0.022 1.00 89.69 89 HIS A C 1
ATOM 708 O O . HIS A 1 89 ? -5.432 2.702 -0.758 1.00 89.69 89 HIS A O 1
ATOM 714 N N . ALA A 1 90 ? -3.280 3.273 -0.512 1.00 90.06 90 ALA A N 1
ATOM 715 C CA . ALA A 1 90 ? -2.952 2.995 -1.909 1.00 90.06 90 ALA A CA 1
ATOM 716 C C . ALA A 1 90 ? -2.848 1.477 -2.112 1.00 90.06 90 ALA A C 1
ATOM 718 O O . ALA A 1 90 ? -2.425 0.765 -1.198 1.00 90.06 90 ALA A O 1
ATOM 719 N N . LEU A 1 91 ? -3.205 0.972 -3.296 1.00 90.38 91 LEU A N 1
ATOM 720 C CA . LEU A 1 91 ? -3.165 -0.460 -3.611 1.00 90.38 91 LEU A CA 1
ATOM 721 C C . LEU A 1 91 ? -1.786 -1.040 -3.271 1.00 90.38 91 LEU A C 1
ATOM 723 O O . LEU A 1 91 ? -1.657 -1.908 -2.421 1.00 90.38 91 LEU A O 1
ATOM 727 N N . ALA A 1 92 ? -0.723 -0.442 -3.799 1.00 90.44 92 ALA A N 1
ATOM 728 C CA . ALA A 1 92 ? 0.647 -0.872 -3.531 1.00 90.44 92 ALA A CA 1
ATOM 729 C C . ALA A 1 92 ? 1.262 -0.293 -2.228 1.00 90.44 92 ALA A C 1
ATOM 731 O O . ALA A 1 92 ? 2.474 -0.117 -2.127 1.00 90.44 92 ALA A O 1
ATOM 732 N N . GLY A 1 93 ? 0.441 -0.009 -1.210 1.00 89.88 93 GLY A N 1
ATOM 733 C CA . GLY A 1 93 ? 0.866 0.440 0.121 1.00 89.88 93 GLY A CA 1
ATOM 734 C C . GLY A 1 93 ? 0.620 1.931 0.357 1.00 89.88 93 GLY A C 1
ATOM 735 O O . GLY A 1 93 ? -0.403 2.315 0.922 1.00 89.88 93 GLY A O 1
ATOM 736 N N . TYR A 1 94 ? 1.556 2.785 -0.061 1.00 90.31 94 TYR A N 1
ATOM 737 C CA . TYR A 1 94 ? 1.420 4.250 -0.004 1.00 90.31 94 TYR A CA 1
ATOM 738 C C . TYR A 1 94 ? 1.692 4.876 -1.382 1.00 90.31 94 TYR A C 1
ATOM 740 O O . TYR A 1 94 ? 1.943 4.146 -2.338 1.00 90.31 94 TYR A O 1
ATOM 748 N N . TRP A 1 95 ? 1.645 6.207 -1.501 1.00 89.75 95 TRP A N 1
ATOM 749 C CA . TRP A 1 95 ? 1.792 6.921 -2.782 1.00 89.75 95 TRP A CA 1
ATOM 750 C C . TRP A 1 95 ? 3.021 6.496 -3.604 1.00 89.75 95 TRP A C 1
ATOM 752 O O . TRP A 1 95 ? 2.899 6.273 -4.802 1.00 89.75 95 TRP A O 1
ATOM 762 N N . GLY A 1 96 ? 4.177 6.308 -2.960 1.00 91.12 96 GLY A N 1
ATOM 763 C CA . GLY A 1 96 ? 5.410 5.817 -3.585 1.00 91.12 96 GLY A CA 1
ATOM 764 C C . GLY A 1 96 ? 5.684 4.326 -3.379 1.00 91.12 96 GLY A C 1
ATOM 765 O O . GLY A 1 96 ? 6.823 3.889 -3.557 1.00 91.12 96 GLY A O 1
ATOM 766 N N . GLY A 1 97 ? 4.688 3.551 -2.951 1.00 92.75 97 GLY A N 1
ATOM 767 C CA . GLY A 1 97 ? 4.812 2.124 -2.673 1.00 92.75 97 GLY A CA 1
ATOM 768 C C . GLY A 1 97 ? 5.345 1.805 -1.271 1.00 92.75 97 GLY A C 1
ATOM 769 O O . GLY A 1 97 ? 5.147 2.566 -0.318 1.00 92.75 97 GLY A O 1
ATOM 770 N N . VAL A 1 98 ? 6.041 0.677 -1.132 1.00 92.69 98 VAL A N 1
ATOM 771 C CA . VAL A 1 98 ? 6.660 0.202 0.119 1.00 92.69 98 VAL A CA 1
ATOM 772 C C . VAL A 1 98 ? 8.146 0.565 0.159 1.00 92.69 98 VAL A C 1
ATOM 774 O O . VAL A 1 98 ? 8.822 0.584 -0.862 1.00 92.69 98 VAL A O 1
ATOM 777 N N . LYS A 1 99 ? 8.696 0.916 1.325 1.00 91.44 99 LYS A N 1
ATOM 778 C CA . LYS A 1 99 ? 10.112 1.287 1.446 1.00 91.44 99 LYS A CA 1
ATOM 779 C C . LYS A 1 99 ? 10.994 0.033 1.336 1.00 91.44 99 LYS A C 1
ATOM 781 O O . LYS A 1 99 ? 10.930 -0.808 2.237 1.00 91.44 99 LYS A O 1
ATOM 786 N N . PRO A 1 100 ? 11.880 -0.065 0.325 1.00 89.19 100 PRO A N 1
ATOM 787 C CA . PRO A 1 100 ? 12.841 -1.158 0.250 1.00 89.19 100 PRO A CA 1
ATOM 788 C C . PRO A 1 100 ? 13.746 -1.186 1.483 1.00 89.19 100 PRO A C 1
ATOM 790 O O . PRO A 1 100 ? 14.127 -0.137 2.009 1.00 89.19 100 PRO A O 1
ATOM 793 N N . ALA A 1 101 ? 14.096 -2.391 1.933 1.00 81.69 101 ALA A N 1
ATOM 794 C CA . ALA A 1 101 ? 15.031 -2.634 3.034 1.00 81.69 101 ALA A CA 1
ATOM 795 C C . ALA A 1 101 ? 14.694 -1.956 4.382 1.00 81.69 101 ALA A C 1
ATOM 797 O O . ALA A 1 101 ? 15.537 -1.928 5.280 1.00 81.69 101 ALA A O 1
ATOM 798 N N . ALA A 1 102 ? 13.472 -1.446 4.581 1.00 79.75 102 ALA A N 1
ATOM 799 C CA . ALA A 1 102 ? 13.020 -1.089 5.922 1.00 79.75 102 ALA A CA 1
ATOM 800 C C . ALA A 1 102 ? 12.962 -2.361 6.784 1.00 79.75 102 ALA A C 1
ATOM 802 O O . ALA A 1 102 ? 12.485 -3.396 6.321 1.00 79.75 102 ALA A O 1
ATOM 803 N N . ALA A 1 103 ? 13.444 -2.294 8.029 1.00 79.81 103 ALA A N 1
ATOM 804 C CA . ALA A 1 103 ? 13.619 -3.477 8.879 1.00 79.81 103 ALA A CA 1
ATOM 805 C C . ALA A 1 103 ? 12.340 -4.327 9.003 1.00 79.81 103 ALA A C 1
ATOM 807 O O . ALA A 1 103 ? 12.401 -5.545 8.877 1.00 79.81 103 ALA A O 1
ATOM 808 N N . SER A 1 104 ? 11.183 -3.680 9.162 1.00 77.75 104 SER A N 1
ATOM 809 C CA . SER A 1 104 ? 9.865 -4.321 9.249 1.00 77.75 104 SER A CA 1
ATOM 810 C C . SER A 1 104 ? 9.248 -4.725 7.911 1.00 77.75 104 SER A C 1
ATOM 812 O O . SER A 1 104 ? 8.190 -5.332 7.928 1.00 77.75 104 SER A O 1
ATOM 814 N N . MET A 1 105 ? 9.840 -4.355 6.775 1.00 83.31 105 MET A N 1
ATOM 815 C CA . MET A 1 105 ? 9.287 -4.594 5.431 1.00 83.31 105 MET A CA 1
ATOM 816 C C . MET A 1 105 ? 10.179 -5.515 4.585 1.00 83.31 105 MET A C 1
ATOM 818 O O . MET A 1 105 ? 9.832 -5.851 3.455 1.00 83.31 105 MET A O 1
ATOM 822 N N . LYS A 1 106 ? 11.357 -5.899 5.096 1.00 85.81 106 LYS A N 1
ATOM 823 C CA . LYS A 1 106 ? 12.382 -6.631 4.337 1.00 85.81 106 LYS A CA 1
ATOM 824 C C . LYS A 1 106 ? 11.865 -7.964 3.789 1.00 85.81 106 LYS A C 1
ATOM 826 O O . LYS A 1 106 ? 12.293 -8.382 2.719 1.00 85.81 106 LYS A O 1
ATOM 831 N N . HIS A 1 107 ? 10.944 -8.614 4.496 1.00 88.00 107 HIS A N 1
ATOM 832 C CA . HIS A 1 107 ? 10.362 -9.892 4.090 1.00 88.00 107 HIS A CA 1
ATOM 833 C C . HIS A 1 107 ? 9.382 -9.785 2.920 1.00 88.00 107 HIS A C 1
ATOM 835 O O . HIS A 1 107 ? 9.007 -10.818 2.386 1.00 88.00 107 HIS A O 1
ATOM 841 N N . TYR A 1 108 ? 9.000 -8.586 2.474 1.00 90.62 108 TYR A N 1
ATOM 842 C CA . TYR A 1 108 ? 8.162 -8.417 1.281 1.00 90.62 108 TYR A CA 1
ATOM 843 C C . TYR A 1 108 ? 8.953 -8.320 -0.029 1.00 90.62 108 TYR A C 1
ATOM 845 O O . TYR A 1 108 ? 8.347 -8.143 -1.083 1.00 90.62 108 TYR A O 1
ATOM 853 N N . ASP A 1 109 ? 10.287 -8.405 0.028 1.00 91.81 109 ASP A N 1
ATOM 854 C CA . ASP A 1 109 ? 11.173 -8.353 -1.145 1.00 91.81 109 ASP A CA 1
ATOM 855 C C . ASP A 1 109 ? 10.857 -7.170 -2.081 1.00 91.81 109 ASP A C 1
ATOM 857 O O . ASP A 1 109 ? 10.653 -7.299 -3.283 1.00 91.81 109 ASP A O 1
ATOM 861 N N . THR A 1 110 ? 10.693 -5.989 -1.487 1.00 92.81 110 THR A N 1
ATOM 862 C CA . THR A 1 110 ? 10.320 -4.781 -2.227 1.00 92.81 110 THR A CA 1
ATOM 863 C C . THR A 1 110 ? 11.507 -4.228 -3.007 1.00 92.81 110 THR A C 1
ATOM 865 O O . THR A 1 110 ? 12.566 -3.972 -2.427 1.00 92.81 110 THR A O 1
ATOM 868 N N . THR A 1 111 ? 11.300 -3.942 -4.290 1.00 92.88 111 THR A N 1
ATOM 869 C CA . THR A 1 111 ? 12.294 -3.331 -5.179 1.00 92.88 111 THR A CA 1
ATOM 870 C C . THR A 1 111 ? 11.815 -1.975 -5.690 1.00 92.88 111 THR A C 1
ATOM 872 O O . THR A 1 111 ? 10.631 -1.643 -5.622 1.00 92.88 111 THR A O 1
ATOM 875 N N . LEU A 1 112 ? 12.750 -1.145 -6.161 1.00 93.62 112 LEU A N 1
ATOM 876 C CA . LEU A 1 112 ? 12.383 0.068 -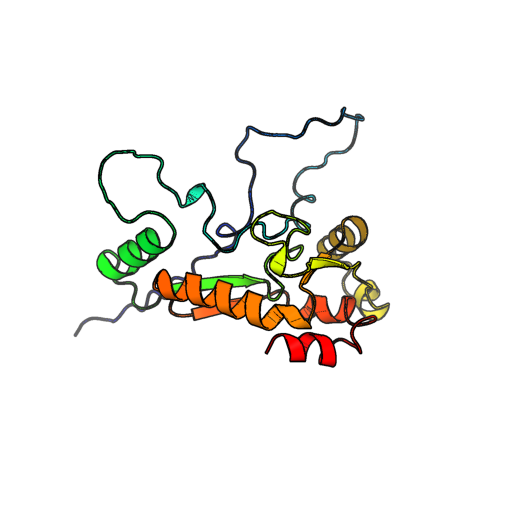6.885 1.00 93.62 112 LEU A CA 1
ATOM 877 C C . LEU A 1 112 ? 12.087 -0.292 -8.337 1.00 93.62 112 LEU A C 1
ATOM 879 O O . LEU A 1 112 ? 12.951 -0.815 -9.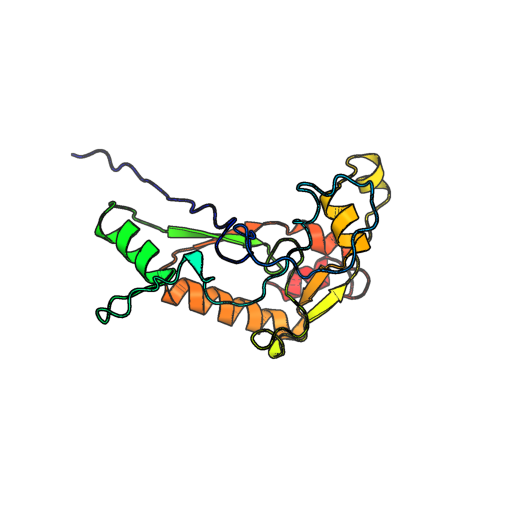033 1.00 93.62 112 LEU A O 1
ATOM 883 N N . ALA A 1 113 ? 10.880 0.034 -8.774 1.00 93.31 113 ALA A N 1
ATOM 884 C CA . ALA A 1 113 ? 10.457 -0.002 -10.160 1.00 93.31 113 ALA A CA 1
ATOM 885 C C . ALA A 1 113 ? 10.192 1.431 -10.631 1.00 93.31 113 ALA A C 1
ATOM 887 O O . ALA A 1 113 ? 9.765 2.278 -9.849 1.00 93.31 113 ALA A O 1
ATOM 888 N N . TYR A 1 114 ? 10.454 1.724 -11.897 1.00 93.31 114 TYR A N 1
ATOM 889 C CA . TYR A 1 114 ? 10.357 3.082 -12.426 1.00 93.31 114 TYR A CA 1
ATOM 890 C C . TYR A 1 114 ? 9.181 3.152 -13.401 1.00 93.31 114 TYR A C 1
ATOM 892 O O . TYR A 1 114 ? 9.225 2.477 -14.430 1.00 93.31 114 TYR A O 1
ATOM 900 N N . PRO A 1 115 ? 8.114 3.903 -13.071 1.00 92.12 115 PRO A N 1
ATOM 901 C CA . PRO A 1 115 ? 6.954 4.043 -13.939 1.00 92.12 115 PRO A CA 1
ATOM 902 C C . PRO A 1 115 ? 7.316 4.461 -15.364 1.00 92.12 115 PRO A C 1
ATOM 904 O O . PRO A 1 115 ? 8.126 5.360 -15.566 1.00 92.12 115 PRO A O 1
ATOM 907 N N . VAL A 1 116 ? 6.663 3.861 -16.355 1.00 90.56 116 VAL A N 1
ATOM 908 C CA . VAL A 1 116 ? 6.723 4.308 -17.751 1.00 90.56 116 VAL A CA 1
ATOM 909 C C . VAL A 1 116 ? 5.324 4.714 -18.192 1.00 90.56 116 VAL A C 1
ATOM 911 O O . VAL A 1 116 ? 4.411 3.891 -18.255 1.00 90.56 116 VAL A O 1
ATOM 914 N N . GLN A 1 117 ? 5.138 6.000 -18.484 1.00 88.69 117 GLN A N 1
ATOM 915 C CA . GLN A 1 117 ? 3.865 6.522 -18.975 1.00 88.69 117 GLN A CA 1
ATOM 916 C C . GLN A 1 117 ? 3.737 6.319 -20.485 1.00 88.69 117 GLN A C 1
ATOM 918 O O . GLN A 1 117 ? 4.701 6.465 -21.237 1.00 88.69 117 GLN A O 1
ATOM 923 N N . SER A 1 118 ? 2.525 6.002 -20.945 1.00 87.56 118 SER A N 1
ATOM 924 C CA . SER A 1 118 ? 2.258 5.880 -22.377 1.00 87.56 118 SER A CA 1
ATOM 925 C C . SER A 1 118 ? 2.200 7.261 -23.048 1.00 87.56 118 SER A C 1
ATOM 927 O O . SER A 1 118 ? 1.796 8.238 -22.408 1.00 87.56 118 SER A O 1
ATOM 929 N N . PRO A 1 119 ? 2.514 7.365 -24.355 1.00 89.62 119 PRO A N 1
ATOM 930 C CA . PRO A 1 119 ? 2.395 8.627 -25.088 1.00 89.62 119 PRO A CA 1
ATOM 931 C C . PRO A 1 119 ? 0.992 9.246 -25.014 1.00 89.62 119 PRO A C 1
ATOM 933 O O . PRO A 1 119 ? 0.858 10.463 -24.937 1.00 89.62 119 PRO A O 1
ATOM 936 N N . GLY A 1 120 ? -0.056 8.412 -24.989 1.00 88.56 120 GLY A N 1
ATOM 937 C CA . GLY A 1 120 ? -1.441 8.873 -24.869 1.00 88.56 120 GLY A CA 1
ATOM 938 C C . GLY A 1 120 ? -1.751 9.511 -23.513 1.00 88.56 120 GLY A C 1
ATOM 939 O O . GLY A 1 120 ? -2.439 10.527 -23.464 1.00 88.56 120 GLY A O 1
ATOM 940 N N . VAL A 1 121 ? -1.209 8.963 -22.418 1.00 86.81 121 VAL A N 1
ATOM 941 C CA . VAL A 1 121 ? -1.353 9.558 -21.078 1.00 86.81 121 VAL A CA 1
ATOM 942 C C . VAL A 1 121 ? -0.603 10.884 -21.006 1.00 86.81 121 VAL A C 1
ATOM 944 O O . VAL A 1 121 ? -1.194 11.882 -20.606 1.00 86.81 121 VAL A O 1
ATOM 947 N N . LEU A 1 122 ? 0.652 10.922 -21.464 1.00 87.62 122 LEU A N 1
ATOM 948 C CA . LEU A 1 122 ? 1.466 12.144 -21.465 1.00 87.62 122 LEU A CA 1
ATOM 949 C C . LEU A 1 122 ? 0.836 13.269 -22.298 1.00 87.62 122 LEU A C 1
ATOM 951 O O . LEU A 1 122 ? 0.888 14.428 -21.899 1.00 87.62 122 LEU A O 1
ATOM 955 N N . GLY A 1 123 ? 0.219 12.935 -23.436 1.00 87.62 123 GLY A N 1
ATOM 956 C CA . GLY A 1 123 ? -0.441 13.914 -24.301 1.00 87.62 123 GLY A CA 1
ATOM 957 C C . GLY A 1 123 ? -1.762 14.463 -23.752 1.00 87.62 123 GLY A C 1
ATOM 958 O O . GLY A 1 123 ? -2.153 15.563 -24.131 1.00 87.62 123 GLY A O 1
ATOM 959 N N . ASN A 1 124 ? -2.449 13.722 -22.876 1.00 88.25 124 ASN A N 1
ATOM 960 C CA . ASN A 1 124 ? -3.755 14.119 -22.339 1.00 88.25 124 ASN A CA 1
ATOM 961 C C . ASN A 1 124 ? -3.671 14.723 -20.932 1.00 88.25 124 ASN A C 1
ATOM 963 O O . ASN A 1 124 ? -4.388 15.670 -20.622 1.00 88.25 124 ASN A O 1
ATOM 967 N N . GLN A 1 125 ? -2.831 14.157 -20.067 1.00 78.69 125 GLN A N 1
ATOM 968 C CA . GLN A 1 125 ? -2.705 14.579 -18.679 1.00 78.69 125 GLN A CA 1
ATOM 969 C C . GLN A 1 125 ? -1.268 14.357 -18.189 1.00 78.69 125 GLN A C 1
ATOM 971 O O . GLN A 1 125 ? -0.960 13.308 -17.614 1.00 78.69 125 GLN A O 1
ATOM 976 N N . PRO A 1 126 ? -0.383 15.345 -18.399 1.00 76.69 126 PRO A N 1
ATOM 977 C CA . PRO A 1 126 ? 0.885 15.411 -17.690 1.00 76.69 126 PRO A CA 1
ATOM 978 C C . PRO A 1 126 ? 0.622 15.406 -16.181 1.00 76.69 126 PRO A C 1
ATOM 980 O O . PRO A 1 126 ? -0.245 16.138 -15.699 1.00 76.69 126 PRO A O 1
ATOM 983 N N . ASP A 1 127 ? 1.344 14.565 -15.446 1.00 80.19 127 ASP A N 1
ATOM 984 C CA . ASP A 1 127 ? 1.115 14.357 -14.019 1.00 80.19 127 ASP A CA 1
ATOM 985 C C . ASP A 1 127 ? 2.430 14.477 -13.248 1.00 80.19 127 ASP A C 1
ATOM 987 O O . ASP A 1 127 ? 3.299 13.609 -13.320 1.00 80.19 127 ASP A O 1
ATOM 991 N N . ILE A 1 128 ? 2.538 15.549 -12.465 1.00 82.12 128 ILE A N 1
ATOM 992 C CA . ILE A 1 128 ? 3.701 15.839 -11.622 1.00 82.12 128 ILE A CA 1
ATOM 993 C C . ILE A 1 128 ? 3.952 14.758 -10.562 1.00 82.12 128 ILE A C 1
ATOM 995 O O . ILE A 1 128 ? 5.091 14.554 -10.137 1.00 82.12 128 ILE A O 1
ATOM 999 N N . VAL A 1 129 ? 2.907 14.038 -10.139 1.00 82.19 129 VAL A N 1
ATOM 1000 C CA . VAL A 1 129 ? 3.029 12.891 -9.232 1.00 82.19 129 VAL A CA 1
ATOM 1001 C C . VAL A 1 129 ? 3.797 11.777 -9.932 1.00 82.19 129 VAL A C 1
ATOM 1003 O O . VAL A 1 129 ? 4.740 11.225 -9.366 1.00 82.19 129 VAL A O 1
ATOM 1006 N N . MET A 1 130 ? 3.435 11.481 -11.181 1.00 85.56 130 MET A N 1
ATOM 1007 C CA . MET A 1 130 ? 4.111 10.464 -11.979 1.00 85.56 130 MET A CA 1
ATOM 1008 C C . MET A 1 130 ? 5.551 10.861 -12.287 1.00 85.56 130 MET A C 1
ATOM 1010 O O . MET A 1 130 ? 6.439 10.037 -12.079 1.00 85.56 130 MET A O 1
ATOM 1014 N N . ASP A 1 131 ? 5.809 12.117 -12.656 1.00 86.69 131 ASP A N 1
ATOM 1015 C CA . ASP A 1 131 ? 7.173 12.622 -12.868 1.00 86.69 131 ASP A CA 1
ATOM 1016 C C . ASP A 1 131 ? 8.048 12.420 -11.618 1.00 86.69 131 ASP A C 1
ATOM 1018 O O . ASP A 1 131 ? 9.196 11.974 -11.702 1.00 86.69 131 ASP A O 1
ATOM 1022 N N . ASN A 1 132 ? 7.493 12.675 -10.428 1.00 87.81 132 ASN A N 1
ATOM 1023 C CA . ASN A 1 132 ? 8.191 12.453 -9.164 1.00 87.81 132 ASN A CA 1
ATOM 1024 C C . ASN A 1 132 ? 8.540 10.967 -8.952 1.00 87.81 132 ASN A C 1
ATOM 1026 O O . ASN A 1 132 ? 9.660 10.638 -8.552 1.00 87.81 132 ASN A O 1
ATOM 1030 N N . LEU A 1 133 ? 7.608 10.061 -9.255 1.00 90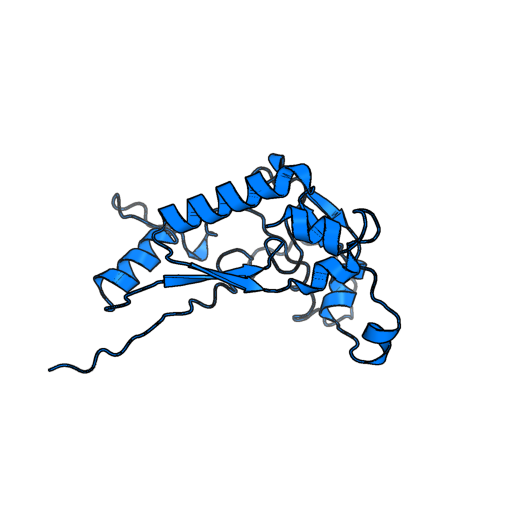.38 133 LEU A N 1
ATOM 1031 C CA . LEU A 1 133 ? 7.816 8.615 -9.138 1.00 90.38 133 LEU A CA 1
ATOM 1032 C C . LEU A 1 133 ? 8.792 8.068 -10.189 1.00 90.38 133 LEU A C 1
ATOM 1034 O O . LEU A 1 133 ? 9.549 7.150 -9.880 1.00 90.38 133 LEU A O 1
ATOM 1038 N N . VAL A 1 134 ? 8.827 8.642 -11.393 1.00 90.50 134 VAL A N 1
ATOM 1039 C CA . VAL A 1 134 ? 9.817 8.319 -12.435 1.00 90.50 134 VAL A CA 1
ATOM 1040 C C . VAL A 1 134 ? 11.228 8.672 -11.963 1.00 90.50 134 VAL A C 1
ATOM 1042 O O . VAL A 1 134 ? 12.159 7.902 -12.177 1.00 90.50 134 VAL A O 1
ATOM 1045 N N . VAL A 1 135 ? 11.407 9.806 -11.282 1.00 89.62 135 VAL A N 1
ATOM 1046 C CA . VAL A 1 135 ? 12.726 10.233 -10.785 1.00 89.62 135 VAL A CA 1
ATOM 1047 C C . VAL A 1 135 ? 13.153 9.441 -9.548 1.00 89.62 135 VAL A C 1
ATOM 1049 O O . VAL A 1 135 ? 14.306 9.021 -9.436 1.00 89.62 135 VAL A O 1
ATOM 1052 N N . HIS A 1 136 ? 12.246 9.242 -8.592 1.00 90.44 136 HIS A N 1
ATOM 1053 C CA . HIS A 1 136 ? 12.594 8.681 -7.285 1.00 90.44 136 HIS A CA 1
ATOM 1054 C C . HIS A 1 136 ? 12.377 7.170 -7.168 1.00 90.44 136 HIS A C 1
ATOM 1056 O O . HIS A 1 136 ? 12.894 6.563 -6.225 1.00 90.44 136 HIS A O 1
ATOM 1062 N N . GLY A 1 137 ? 11.650 6.564 -8.104 1.00 92.19 137 GLY A N 1
ATOM 1063 C CA . GLY A 1 137 ? 11.276 5.154 -8.113 1.00 92.19 137 GLY A CA 1
ATOM 1064 C C . GLY A 1 137 ? 10.059 4.847 -7.239 1.00 92.19 137 GLY A C 1
ATOM 1065 O O . GLY A 1 137 ? 9.819 5.464 -6.198 1.00 92.19 137 GLY A O 1
ATOM 1066 N N . PHE A 1 138 ? 9.322 3.821 -7.633 1.00 94.00 138 PHE A N 1
ATOM 1067 C CA . PHE A 1 138 ? 8.169 3.269 -6.941 1.00 94.00 138 PHE A CA 1
ATOM 1068 C C . PHE A 1 138 ? 8.552 1.974 -6.215 1.00 94.00 138 PHE A C 1
ATOM 1070 O O . PHE A 1 138 ? 9.143 1.077 -6.806 1.00 94.00 138 PHE A O 1
ATOM 1077 N N . GLY A 1 139 ? 8.228 1.862 -4.930 1.00 94.44 139 GLY A N 1
ATOM 1078 C CA . GLY A 1 139 ? 8.515 0.677 -4.125 1.00 94.44 139 GLY A CA 1
ATOM 1079 C C . GLY A 1 139 ? 7.513 -0.445 -4.373 1.00 94.44 139 GLY A C 1
ATOM 1080 O O . GLY A 1 139 ? 6.492 -0.522 -3.691 1.00 94.44 139 GLY A O 1
ATOM 1081 N N . LEU A 1 140 ? 7.792 -1.312 -5.340 1.00 94.25 140 LEU A N 1
ATOM 1082 C CA . LEU A 1 140 ? 6.907 -2.404 -5.719 1.00 94.25 140 LEU A CA 1
ATOM 1083 C C . LEU A 1 140 ? 7.216 -3.652 -4.885 1.00 94.25 140 LEU A C 1
ATOM 1085 O O . LEU A 1 140 ? 8.330 -4.173 -4.908 1.00 94.25 140 LEU A O 1
ATOM 1089 N N . VAL A 1 141 ? 6.223 -4.132 -4.136 1.00 93.75 141 VAL A N 1
ATOM 1090 C CA . VAL A 1 141 ? 6.297 -5.434 -3.459 1.00 93.75 141 VAL A CA 1
ATOM 1091 C C . VAL A 1 141 ? 6.367 -6.528 -4.518 1.00 93.75 141 VAL A C 1
ATOM 1093 O O . VAL A 1 141 ? 5.571 -6.523 -5.459 1.00 93.75 141 VAL A O 1
ATOM 1096 N N . HIS A 1 142 ? 7.292 -7.478 -4.363 1.00 90.38 142 HIS A N 1
ATOM 1097 C CA . HIS A 1 142 ? 7.428 -8.566 -5.321 1.00 90.38 142 HIS A CA 1
ATOM 1098 C C . HIS A 1 142 ? 6.098 -9.344 -5.440 1.00 90.38 142 HIS A C 1
ATOM 1100 O O . HIS A 1 142 ? 5.528 -9.716 -4.408 1.00 90.38 142 HIS A O 1
ATOM 1106 N N . PRO A 1 143 ? 5.602 -9.673 -6.653 1.00 88.25 143 PRO A N 1
ATOM 1107 C CA . PRO A 1 143 ? 4.289 -10.308 -6.831 1.00 88.25 143 PRO A CA 1
ATOM 1108 C C . PRO A 1 143 ? 4.083 -11.600 -6.027 1.00 88.25 143 PRO A C 1
ATOM 1110 O O . PRO A 1 143 ? 2.981 -11.888 -5.582 1.00 88.25 143 PRO A O 1
ATOM 1113 N N . LYS A 1 144 ? 5.151 -12.366 -5.774 1.00 89.81 144 LYS A N 1
ATOM 1114 C CA . LYS A 1 144 ? 5.097 -13.577 -4.925 1.00 89.81 144 LYS A CA 1
ATOM 1115 C C . LYS A 1 144 ? 4.854 -13.297 -3.434 1.00 89.81 144 LYS A C 1
ATOM 1117 O O . LYS A 1 144 ? 4.410 -14.192 -2.726 1.00 89.81 144 LYS A O 1
ATOM 1122 N N . MET A 1 145 ? 5.163 -12.091 -2.958 1.00 92.88 145 MET A N 1
ATOM 1123 C CA . MET A 1 145 ? 5.042 -11.697 -1.549 1.00 92.88 145 MET A CA 1
ATOM 1124 C C . MET A 1 145 ? 3.816 -10.821 -1.281 1.00 92.88 145 MET A C 1
ATOM 1126 O O . MET A 1 145 ? 3.483 -10.576 -0.123 1.00 92.88 145 MET A O 1
ATOM 1130 N N . VAL A 1 146 ? 3.123 -10.363 -2.328 1.00 91.00 146 VAL A N 1
ATOM 1131 C CA . VAL A 1 146 ? 2.030 -9.391 -2.201 1.00 91.00 146 VAL A CA 1
ATOM 1132 C C . VAL A 1 146 ? 0.836 -9.935 -1.410 1.00 91.00 146 VAL A C 1
ATOM 1134 O O . VAL A 1 146 ? 0.237 -9.200 -0.630 1.00 91.00 146 VAL A O 1
ATOM 1137 N N . PHE A 1 147 ? 0.545 -11.235 -1.520 1.00 91.31 147 PHE A N 1
ATOM 1138 C CA . PHE A 1 147 ? -0.481 -11.882 -0.702 1.00 91.31 147 PHE A CA 1
ATOM 1139 C C . PHE A 1 147 ? -0.152 -11.775 0.793 1.00 91.31 147 PHE A C 1
ATOM 1141 O O . PHE A 1 147 ? -0.996 -11.371 1.588 1.00 91.31 147 PHE A O 1
ATOM 1148 N N . ASN A 1 148 ? 1.097 -12.066 1.176 1.00 92.38 148 ASN A N 1
ATOM 1149 C CA . ASN A 1 148 ? 1.541 -11.959 2.567 1.00 92.38 148 ASN A CA 1
ATOM 1150 C C . ASN A 1 148 ? 1.478 -10.511 3.063 1.00 92.38 148 ASN A C 1
ATOM 1152 O O . ASN A 1 148 ? 1.072 -10.275 4.199 1.00 92.38 148 ASN A O 1
ATOM 1156 N N . PHE A 1 149 ? 1.839 -9.555 2.202 1.00 93.06 149 PHE A N 1
ATOM 1157 C CA . PHE A 1 149 ? 1.726 -8.131 2.497 1.00 93.06 149 PHE A CA 1
ATOM 1158 C C . PHE A 1 149 ? 0.282 -7.727 2.819 1.00 93.06 149 PHE A C 1
ATOM 1160 O O . PHE A 1 149 ? 0.041 -7.174 3.891 1.00 93.06 149 PHE A O 1
ATOM 1167 N N . TYR A 1 150 ? -0.685 -8.036 1.947 1.00 92.25 150 TYR A N 1
ATOM 1168 C CA . TYR A 1 150 ? -2.089 -7.708 2.214 1.00 92.25 150 TYR A CA 1
ATOM 1169 C C . TYR A 1 150 ? -2.639 -8.458 3.416 1.00 92.25 150 TYR A C 1
ATOM 1171 O O . TYR A 1 150 ? -3.337 -7.860 4.227 1.00 92.25 150 TYR A O 1
ATOM 1179 N N . ASN A 1 151 ? -2.297 -9.737 3.567 1.00 93.69 151 ASN A N 1
ATOM 1180 C CA . ASN A 1 151 ? -2.774 -10.532 4.685 1.00 93.69 151 ASN A CA 1
ATOM 1181 C C . ASN A 1 151 ? -2.303 -9.948 6.026 1.00 93.69 151 ASN A C 1
ATOM 1183 O O . ASN A 1 151 ? -3.121 -9.760 6.919 1.00 93.69 151 ASN A O 1
ATOM 1187 N N . GLU A 1 152 ? -1.023 -9.583 6.170 1.00 93.88 152 GLU A N 1
ATOM 1188 C CA . GLU A 1 152 ? -0.541 -8.910 7.387 1.00 93.88 152 GLU A CA 1
ATOM 1189 C C . GLU A 1 152 ? -1.139 -7.511 7.556 1.00 93.88 152 GLU A C 1
ATOM 1191 O O . GLU A 1 152 ? -1.515 -7.131 8.669 1.00 93.88 152 GLU A O 1
ATOM 1196 N N . PHE A 1 153 ? -1.245 -6.742 6.471 1.00 93.06 153 PHE A N 1
ATOM 1197 C CA . PHE A 1 153 ? -1.755 -5.379 6.531 1.00 93.06 153 PHE A CA 1
ATOM 1198 C C . PHE A 1 153 ? -3.229 -5.342 6.947 1.00 93.06 153 PHE A C 1
ATOM 1200 O O . PHE A 1 153 ? -3.594 -4.656 7.903 1.00 93.06 153 PHE A O 1
ATOM 1207 N N . HIS A 1 154 ? -4.077 -6.124 6.283 1.00 93.75 154 HIS A N 1
ATOM 1208 C CA . HIS A 1 154 ? -5.506 -6.199 6.573 1.00 93.75 154 HIS A CA 1
ATOM 1209 C C . HIS A 1 154 ? -5.791 -6.928 7.887 1.00 93.75 154 HIS A C 1
ATOM 1211 O O . HIS A 1 154 ? -6.700 -6.510 8.599 1.00 93.75 154 HIS A O 1
ATOM 1217 N N . ALA A 1 155 ? -4.989 -7.924 8.286 1.00 95.44 155 ALA A N 1
ATOM 1218 C CA . ALA A 1 155 ? -5.112 -8.533 9.613 1.00 95.44 155 ALA A CA 1
ATOM 1219 C C . ALA A 1 155 ? -4.850 -7.520 10.736 1.00 95.44 155 ALA A C 1
ATOM 1221 O O . ALA A 1 155 ? -5.570 -7.507 11.733 1.00 95.44 155 ALA A O 1
ATOM 1222 N N . TYR A 1 156 ? -3.854 -6.642 10.581 1.00 93.94 156 TYR A N 1
ATOM 1223 C CA . TYR A 1 156 ? -3.604 -5.574 11.550 1.00 93.94 156 TYR A CA 1
ATOM 1224 C C . TYR A 1 156 ? -4.760 -4.559 11.606 1.00 93.94 156 TYR A C 1
ATOM 1226 O O . TYR A 1 156 ? -5.168 -4.163 12.699 1.00 93.94 156 TYR A O 1
ATOM 1234 N N . LEU A 1 157 ? -5.322 -4.165 10.458 1.00 93.38 157 LEU A N 1
ATOM 1235 C CA . LEU A 1 157 ? -6.488 -3.273 10.418 1.00 93.38 157 LEU A CA 1
ATOM 1236 C C . LEU A 1 157 ? -7.713 -3.912 11.086 1.00 93.38 157 LEU A C 1
ATOM 1238 O O . LEU A 1 157 ? -8.344 -3.280 11.934 1.00 93.38 157 LEU A O 1
ATOM 1242 N N . ALA A 1 158 ? -7.994 -5.180 10.782 1.00 95.38 158 ALA A N 1
ATOM 1243 C CA . ALA A 1 158 ? -9.071 -5.939 11.409 1.00 95.38 158 ALA A CA 1
ATOM 1244 C C . ALA A 1 158 ? -8.867 -6.071 12.928 1.00 95.38 158 ALA A C 1
ATOM 1246 O O . ALA A 1 158 ? -9.803 -5.878 13.699 1.00 95.38 158 ALA A O 1
ATOM 1247 N N . LEU A 1 159 ? -7.630 -6.307 13.387 1.00 94.88 159 LEU A N 1
ATOM 1248 C CA . LEU A 1 159 ? -7.287 -6.331 14.815 1.00 94.88 159 LEU A CA 1
ATOM 1249 C C . LEU A 1 159 ? -7.567 -4.987 15.512 1.00 94.88 159 LEU A C 1
ATOM 1251 O O . LEU A 1 159 ? -7.881 -4.963 16.705 1.00 94.88 159 LEU A O 1
ATOM 1255 N N . CYS A 1 160 ? -7.456 -3.876 14.782 1.00 92.50 160 CYS A N 1
ATOM 1256 C CA . CYS A 1 160 ? -7.803 -2.546 15.279 1.00 92.50 160 CYS A CA 1
ATOM 1257 C C . CYS A 1 160 ? -9.311 -2.255 15.259 1.00 92.50 160 CYS A C 1
ATOM 1259 O O . CYS A 1 160 ? -9.697 -1.194 15.735 1.00 92.50 160 CYS A O 1
ATOM 1261 N N . GLY A 1 161 ? -10.146 -3.158 14.736 1.00 93.25 161 GLY A N 1
ATOM 1262 C CA . GLY A 1 161 ? -11.596 -2.973 14.627 1.00 93.25 161 GLY A CA 1
ATOM 1263 C C . GLY A 1 161 ? -12.046 -2.213 13.377 1.00 93.25 161 GLY A C 1
ATOM 1264 O O . GLY A 1 161 ? -13.134 -1.655 13.376 1.00 93.25 161 GLY A O 1
ATOM 1265 N N . VAL A 1 162 ? -11.209 -2.132 12.338 1.00 93.50 162 VAL A N 1
ATOM 1266 C CA . VAL A 1 162 ? -11.586 -1.517 11.056 1.00 93.50 162 VAL A CA 1
ATOM 1267 C C . VAL A 1 162 ? -12.499 -2.462 10.271 1.00 93.50 162 VAL A C 1
ATOM 1269 O O . VAL A 1 162 ? -12.150 -3.625 10.070 1.00 93.50 162 VAL A O 1
ATOM 1272 N N . ASP A 1 163 ? -13.619 -1.943 9.770 1.00 93.81 163 ASP A N 1
ATOM 1273 C CA . ASP A 1 163 ? -14.655 -2.719 9.074 1.00 93.81 163 ASP A CA 1
ATOM 1274 C C . ASP A 1 163 ? -14.418 -2.835 7.565 1.00 93.81 163 ASP A C 1
ATOM 1276 O O . ASP A 1 163 ? -14.921 -3.749 6.911 1.00 93.81 163 ASP A O 1
ATOM 1280 N N . GLY A 1 164 ? -13.646 -1.916 6.984 1.00 90.88 164 GLY A N 1
ATOM 1281 C CA . GLY A 1 164 ? -13.344 -1.968 5.561 1.00 90.88 164 GLY A CA 1
ATOM 1282 C C . GLY A 1 164 ? -12.268 -0.998 5.102 1.00 90.88 164 GLY A C 1
ATOM 1283 O O . GLY A 1 164 ? -11.776 -0.146 5.846 1.00 90.88 164 GLY A O 1
ATOM 1284 N N . VAL A 1 165 ? -11.901 -1.130 3.827 1.00 91.06 165 VAL A N 1
ATOM 1285 C CA . VAL A 1 165 ? -10.859 -0.317 3.202 1.00 91.06 165 VAL A CA 1
ATOM 1286 C C . VAL A 1 165 ? -11.356 0.354 1.926 1.00 91.06 165 VAL A C 1
ATOM 1288 O O . VAL A 1 165 ? -12.044 -0.254 1.108 1.00 91.06 165 VAL A O 1
ATOM 1291 N N . LYS A 1 166 ? -10.965 1.613 1.730 1.00 91.81 166 LYS A N 1
ATOM 1292 C CA . LYS A 1 166 ? -10.982 2.277 0.428 1.00 91.81 166 LYS A CA 1
ATOM 1293 C C . LYS A 1 166 ? -9.587 2.154 -0.173 1.00 91.81 166 LYS A C 1
ATOM 1295 O O . LYS A 1 166 ? -8.634 2.719 0.359 1.00 91.81 166 LYS A O 1
ATOM 1300 N N . VAL A 1 167 ? -9.488 1.456 -1.296 1.00 90.06 167 VAL A N 1
ATOM 1301 C CA . VAL A 1 167 ? -8.226 1.282 -2.019 1.00 90.06 167 VAL A CA 1
ATOM 1302 C C . VAL A 1 167 ? -8.158 2.258 -3.189 1.00 90.06 167 VAL A C 1
ATOM 1304 O O . VAL A 1 167 ? -9.159 2.472 -3.872 1.00 90.06 167 VAL A O 1
ATOM 1307 N N . ASP A 1 168 ? -6.989 2.846 -3.419 1.00 89.94 168 ASP A N 1
ATOM 1308 C CA . ASP A 1 168 ? -6.769 3.892 -4.427 1.00 89.94 168 ASP A CA 1
ATOM 1309 C C . ASP A 1 168 ? -5.449 3.675 -5.185 1.00 89.94 168 ASP A C 1
ATOM 1311 O O . ASP A 1 168 ? -4.702 2.740 -4.886 1.00 89.94 168 ASP A O 1
ATOM 1315 N N . VAL A 1 169 ? -5.136 4.539 -6.153 1.00 88.38 169 VAL A N 1
ATOM 1316 C CA . VAL A 1 169 ? -3.877 4.511 -6.927 1.00 88.38 169 VAL A CA 1
ATOM 1317 C C . VAL A 1 169 ? -3.687 3.188 -7.695 1.00 88.38 169 VAL A C 1
ATOM 1319 O O . VAL A 1 169 ? -2.573 2.708 -7.885 1.00 88.38 169 VAL A O 1
ATOM 1322 N N . GLN A 1 170 ? -4.773 2.549 -8.150 1.00 88.81 170 GLN A N 1
ATOM 1323 C CA . GLN A 1 170 ? -4.689 1.282 -8.899 1.00 88.81 170 GLN A CA 1
ATOM 1324 C C . GLN A 1 170 ? -4.078 1.462 -10.296 1.00 88.81 170 GLN A C 1
ATOM 1326 O O . GLN A 1 170 ? -3.489 0.535 -10.852 1.00 88.81 170 GLN A O 1
ATOM 1331 N N . ASN A 1 171 ? -4.211 2.661 -10.866 1.00 88.31 171 ASN A N 1
ATOM 1332 C CA . ASN A 1 171 ? -3.706 3.005 -12.194 1.00 88.31 171 ASN A CA 1
ATOM 1333 C C . ASN A 1 171 ? -2.178 2.884 -12.309 1.00 88.31 171 ASN A C 1
ATOM 1335 O O . ASN A 1 171 ? -1.677 2.693 -13.415 1.00 88.31 171 ASN A O 1
ATOM 1339 N N . ILE A 1 172 ? -1.436 2.937 -11.196 1.00 90.00 172 ILE A N 1
ATOM 1340 C CA . ILE A 1 172 ? 0.030 2.858 -11.209 1.00 90.00 172 ILE A CA 1
ATOM 1341 C C . ILE A 1 172 ? 0.546 1.574 -11.873 1.00 90.00 172 ILE A C 1
ATOM 1343 O O . ILE A 1 172 ? 1.573 1.596 -12.551 1.00 90.00 172 ILE A O 1
ATOM 1347 N N . PHE A 1 173 ? -0.185 0.461 -11.769 1.00 90.38 173 PHE A N 1
ATOM 1348 C CA . PHE A 1 173 ? 0.222 -0.812 -12.370 1.00 90.38 173 PHE A CA 1
ATOM 1349 C C . PHE A 1 173 ? 0.189 -0.824 -13.900 1.00 90.38 173 PHE A C 1
ATOM 1351 O O . PHE A 1 173 ? 0.873 -1.653 -14.501 1.00 90.38 173 PHE A O 1
ATOM 1358 N N . GLU A 1 174 ? -0.518 0.113 -14.540 1.00 88.50 174 GLU A N 1
ATOM 1359 C CA . GLU A 1 174 ? -0.387 0.349 -15.985 1.00 88.50 174 GLU A CA 1
ATOM 1360 C C . GLU A 1 174 ? 1.067 0.670 -16.351 1.00 88.50 174 GLU A C 1
ATOM 1362 O O . GLU A 1 174 ? 1.596 0.174 -17.340 1.00 88.50 174 GLU A O 1
ATOM 1367 N N . THR A 1 175 ? 1.731 1.452 -15.501 1.00 90.12 175 THR A N 1
ATOM 1368 C CA . THR A 1 175 ? 3.067 2.003 -15.759 1.00 90.12 175 THR A CA 1
ATOM 1369 C C . THR A 1 175 ? 4.209 1.110 -15.276 1.00 90.12 175 THR A C 1
ATOM 1371 O O . THR A 1 175 ? 5.362 1.350 -15.619 1.00 90.12 175 THR A O 1
ATOM 1374 N N . LEU A 1 176 ? 3.897 0.069 -14.494 1.00 90.19 176 LEU A N 1
ATOM 1375 C CA . LEU A 1 176 ? 4.864 -0.854 -13.876 1.00 90.19 176 LEU A CA 1
ATOM 1376 C C . LEU A 1 176 ? 4.769 -2.291 -14.420 1.00 90.19 176 LEU A C 1
ATOM 1378 O O . LEU A 1 176 ? 5.544 -3.172 -14.042 1.00 90.19 176 LEU A O 1
ATOM 1382 N N . GLY A 1 177 ? 3.801 -2.554 -15.300 1.00 82.69 177 GLY A N 1
ATOM 1383 C CA . GLY A 1 177 ? 3.490 -3.902 -15.766 1.00 82.69 177 GLY A CA 1
ATOM 1384 C C . GLY A 1 177 ? 4.524 -4.518 -16.712 1.00 82.69 177 GLY A C 1
ATOM 1385 O O . GLY A 1 177 ? 4.515 -5.736 -16.870 1.00 82.69 177 GLY A O 1
ATOM 1386 N N . GLY A 1 178 ? 5.404 -3.726 -17.338 1.00 84.12 178 GLY A N 1
ATOM 1387 C CA . GLY A 1 178 ? 6.300 -4.187 -18.412 1.00 84.12 178 GLY A CA 1
ATOM 1388 C C . GLY A 1 178 ? 7.151 -5.407 -18.042 1.00 84.12 178 GLY A C 1
ATOM 1389 O O . GLY A 1 178 ? 7.196 -6.377 -18.792 1.00 84.12 178 GLY A O 1
ATOM 1390 N N . GLU A 1 179 ? 7.738 -5.405 -16.846 1.00 82.25 179 GLU A N 1
ATOM 1391 C CA . GLU A 1 179 ? 8.607 -6.490 -16.356 1.00 82.25 179 GLU A CA 1
ATOM 1392 C C . GLU A 1 179 ? 7.835 -7.637 -15.676 1.00 82.25 179 GLU A C 1
ATOM 1394 O O . GLU A 1 179 ? 8.410 -8.661 -15.318 1.00 82.25 179 GLU A O 1
ATOM 1399 N N . HIS A 1 180 ? 6.513 -7.499 -15.530 1.00 83.69 180 HIS A N 1
ATOM 1400 C CA . HIS A 1 180 ? 5.660 -8.395 -14.740 1.00 83.69 180 HIS A CA 1
ATOM 1401 C C . HIS A 1 180 ? 4.583 -9.107 -15.579 1.00 83.69 180 HIS A C 1
ATOM 1403 O O . HIS A 1 180 ? 3.557 -9.547 -15.054 1.00 83.69 180 HIS A O 1
ATOM 1409 N N . GLY A 1 181 ? 4.792 -9.223 -16.896 1.00 84.81 181 GLY A N 1
ATOM 1410 C CA . GLY A 1 181 ? 3.824 -9.834 -17.818 1.00 84.81 181 GLY A CA 1
ATOM 1411 C C . GLY A 1 181 ? 2.625 -8.933 -18.143 1.00 84.81 181 GLY A C 1
ATOM 1412 O O . GLY A 1 181 ? 1.565 -9.415 -18.541 1.00 84.81 181 GLY A O 1
ATOM 1413 N N . GLY A 1 182 ? 2.777 -7.621 -17.956 1.00 87.25 182 GLY A N 1
ATOM 1414 C CA . GLY A 1 182 ? 1.759 -6.602 -18.188 1.00 87.25 182 GLY A CA 1
ATOM 1415 C C . GLY A 1 182 ? 0.886 -6.308 -16.964 1.00 87.25 182 GLY A C 1
ATOM 1416 O O . GLY A 1 182 ? 0.843 -7.053 -15.983 1.00 87.25 182 GLY A O 1
ATOM 1417 N N . ARG A 1 183 ? 0.124 -5.211 -17.046 1.00 85.44 183 ARG A N 1
ATOM 1418 C CA . ARG A 1 183 ? -0.745 -4.718 -15.961 1.00 85.44 183 ARG A CA 1
ATOM 1419 C C . ARG A 1 183 ? -1.738 -5.752 -15.431 1.00 85.44 183 ARG A C 1
ATOM 1421 O O . ARG A 1 183 ? -2.047 -5.758 -14.245 1.00 85.44 183 ARG A O 1
ATOM 1428 N N . VAL A 1 184 ? -2.252 -6.621 -16.307 1.00 87.88 184 VAL A N 1
ATOM 1429 C CA . VAL A 1 184 ? -3.269 -7.620 -15.949 1.00 87.88 184 VAL A CA 1
ATOM 1430 C C . VAL A 1 184 ? -2.655 -8.700 -15.067 1.00 87.88 184 VAL A C 1
ATOM 1432 O O . VAL A 1 184 ? -3.237 -9.047 -14.045 1.00 87.88 184 VAL A O 1
ATOM 1435 N N . SER A 1 185 ? -1.473 -9.195 -15.439 1.00 88.25 185 SER A N 1
ATOM 1436 C CA . SER A 1 185 ? -0.720 -10.180 -14.658 1.00 88.25 185 SER A CA 1
ATOM 1437 C C . SER A 1 185 ? -0.338 -9.616 -13.285 1.00 88.25 185 SER A C 1
ATOM 1439 O O . SER A 1 185 ? -0.615 -10.230 -12.252 1.00 88.25 185 SER A O 1
ATOM 1441 N N . LEU A 1 186 ? 0.189 -8.386 -13.261 1.00 86.75 186 LEU A N 1
ATOM 1442 C CA . LEU A 1 186 ? 0.571 -7.712 -12.021 1.00 86.75 186 LEU A CA 1
ATOM 1443 C C . LEU A 1 186 ? -0.632 -7.472 -11.092 1.00 86.75 186 LEU A C 1
ATOM 1445 O O . LEU A 1 186 ? -0.586 -7.820 -9.914 1.00 86.75 186 LEU A O 1
ATOM 1449 N N . THR A 1 187 ? -1.743 -6.957 -11.628 1.00 87.12 187 THR A N 1
ATOM 1450 C CA . THR A 1 187 ? -2.955 -6.689 -10.836 1.00 87.12 187 THR A CA 1
ATOM 1451 C C . THR A 1 187 ? -3.578 -7.977 -10.302 1.00 87.12 187 THR A C 1
ATOM 1453 O O . THR A 1 187 ? -3.984 -8.009 -9.147 1.00 87.12 187 THR A O 1
ATOM 1456 N N . ARG A 1 188 ? -3.600 -9.062 -11.093 1.00 86.88 188 ARG A N 1
ATOM 1457 C CA . ARG A 1 188 ? -4.105 -10.379 -10.656 1.00 86.88 188 ARG A CA 1
ATOM 1458 C C . ARG A 1 188 ? -3.332 -10.974 -9.489 1.00 86.88 188 ARG A C 1
ATOM 1460 O O . ARG A 1 188 ? -3.882 -11.799 -8.783 1.00 86.88 188 ARG A O 1
ATOM 1467 N N . SER A 1 189 ? -2.079 -10.576 -9.302 1.00 84.38 189 SER A N 1
ATOM 1468 C CA . SER A 1 189 ? -1.298 -11.036 -8.154 1.00 84.38 189 SER A CA 1
ATOM 1469 C C . SER A 1 189 ? -1.778 -10.391 -6.847 1.00 84.38 189 SER A C 1
ATOM 1471 O O . SER A 1 189 ? -1.537 -10.940 -5.781 1.00 84.38 189 SER A O 1
ATOM 1473 N N . CYS A 1 190 ? -2.450 -9.235 -6.925 1.00 71.56 190 CYS A N 1
ATOM 1474 C CA . CYS A 1 190 ? -2.892 -8.437 -5.780 1.00 71.56 190 CYS A CA 1
ATOM 1475 C C . CYS A 1 190 ? -4.322 -8.745 -5.301 1.00 71.56 190 CYS A C 1
ATOM 1477 O O . CYS A 1 190 ? -4.745 -8.137 -4.319 1.00 71.56 190 CYS A O 1
ATOM 1479 N N . VAL A 1 191 ? -5.066 -9.603 -6.010 1.00 59.88 191 VAL A N 1
ATOM 1480 C CA . VAL A 1 191 ? -6.481 -9.935 -5.751 1.00 59.88 191 VAL A CA 1
ATOM 1481 C C . VAL A 1 191 ? -6.684 -11.418 -5.501 1.00 59.88 191 VAL A C 1
ATOM 1483 O O . VAL A 1 191 ? -5.949 -12.224 -6.110 1.00 59.88 191 VAL A O 1
#

Mean predicted aligned error: 10.91 Å